Protein AF-A0A2D4SRL0-F1 (afdb_monomer)

Solvent-accessible surface area (backbone atoms only — not comparable to full-atom values): 13165 Å² total; per-residue (Å²): 142,86,67,76,68,64,74,74,43,59,80,95,44,43,68,64,49,48,53,53,34,54,49,49,26,68,53,33,40,62,74,71,72,64,54,76,67,34,48,53,52,49,48,53,38,53,74,67,68,54,49,66,58,51,53,46,23,15,46,46,57,43,52,53,52,30,61,77,67,67,57,84,73,82,96,50,60,73,71,19,51,74,45,30,54,33,63,72,64,69,71,60,79,78,61,87,90,49,78,83,80,71,65,42,30,46,44,45,47,21,55,57,57,69,70,55,90,66,55,78,83,49,45,60,51,48,52,54,44,30,52,50,34,39,53,55,52,71,53,98,63,59,70,67,62,50,44,52,53,52,43,51,47,39,51,53,46,50,51,53,53,54,64,75,35,56,93,47,45,64,63,40,42,55,57,25,43,65,74,45,49,93,48,55,90,81,43,57,74,67,60,44,52,33,50,32,38,21,47,36,45,43,58,59,52,62,78,43,69,76,65,37,43,49,40,53,49,50,19,57,68,53,57,61,67,66,82,77,74,122

Sequence (230 aa):
MSDHLLYNIPPQHQEKAEEIRAYLVHVRGGAPFLSGADCRLLTTWLDDDISILAITTAIDRVAEKRRAKRVRSRLSLNNCKGTLKKVLGKKTKPNKNLKPIVHIGLHGLAQRIQEIPLSEVLLSYQNTLVENLTKLSQENIPIQEKAEKAIGLCRVFHEKVWESHIDQHEDLRVKAEKELESLRPLLGMQHWREMVEEVMRDKIRSQYPLISAQSIWNAINLSDNEKHSV

Foldseek 3Di:
DDDVLLVVAPPVCSVLVQLLLLLLCLQQPDDSDADNVLSVVSNVCVVVVPASLLQQLLQLVLLVVCVVVVPQDGRHSVSSVVVSCCSVVVVDDPDPPDDQDPQCALLNLLVVLLPQDDDPQLNVLSVVLSVQSNVLSPDPDDLSVSLSVNQVSLSVSLVSLVVVCVVVLVVLLVVLCVSNVVCVVVDDPNVSVSSSSSSSSSVSVVSRVSSGSNVSSSNRVNNPPVVPPD

Mean predicted aligned error: 6.7 Å

pLDDT: mean 85.81, std 15.81, range [34.97, 98.06]

Radius of gyration: 17.92 Å; Cα contacts (8 Å, |Δi|>4): 215; chains: 1; bound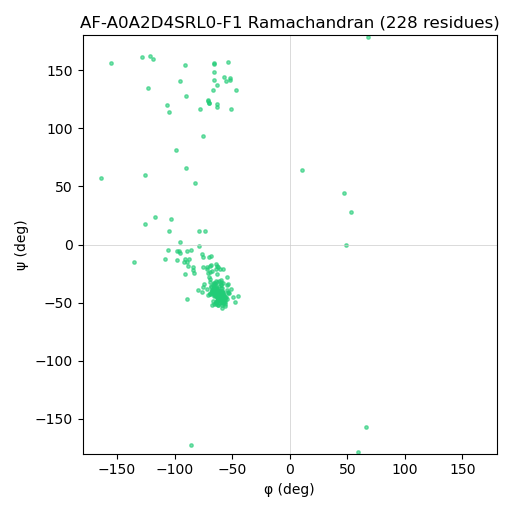ing box: 42×36×56 Å

Nearest PDB structures (foldseek):
  3x27-assembly1_B  TM=2.255E-01  e=1.797E+00  Marinactinospora thermotolerans
  2gs4-assembly1_A  TM=2.443E-01  e=3.802E+00  Escherichia coli
  6jo0-assembly1_A  TM=2.000E-01  e=6.176E+00  Phaeocystis globosa virus 12T
  4k34-assembly1_A  TM=1.699E-01  e=4.740E+00  Escherichia coli K-12
  1i4d-assembly1_A  TM=1.435E-01  e=5.655E+00  Homo sapien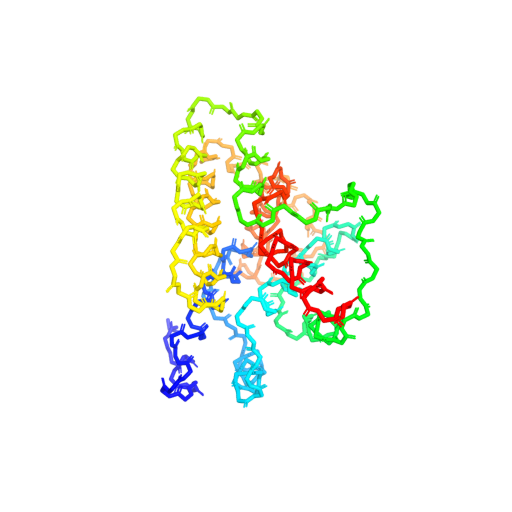s

Secondary structure (DSSP, 8-state):
--STTGGGS-GGGHHHHHHHHHHHHHHH-S--PPPHHHHHHHHHHHHTT--HHHHHHHHHHHHHHHHHTT--S---HHHHHHHHHHHHTS--PPPTTS----S-HHHHHHHHHHTS---HHHHHHHHHHHHHHHHHHH--S-HHHHHHHHHHHHHHHHHHHHHHTGGGHHHHHHHHHHHHGGGGGGS-HHHHHHHHHHHHHHHHHTT-TTSSHHHHHHHHHSTTTTTT--

Structure (mmCIF, N/CA/C/O backbone):
data_AF-A0A2D4SRL0-F1
#
_entry.id   AF-A0A2D4SRL0-F1
#
loop_
_atom_site.group_PDB
_atom_site.id
_atom_site.type_symbol
_atom_site.label_atom_id
_atom_site.label_alt_id
_atom_site.label_comp_id
_atom_site.label_asym_id
_atom_site.label_entity_id
_atom_site.label_seq_id
_atom_site.pdbx_PDB_ins_code
_atom_site.Cartn_x
_atom_site.Cartn_y
_atom_site.Cartn_z
_atom_site.occupancy
_atom_site.B_iso_or_equiv
_atom_site.auth_seq_id
_atom_site.auth_comp_id
_atom_site.auth_asym_id
_atom_site.auth_atom_id
_atom_site.pdbx_PDB_model_num
ATOM 1 N N . MET A 1 1 ? -8.006 6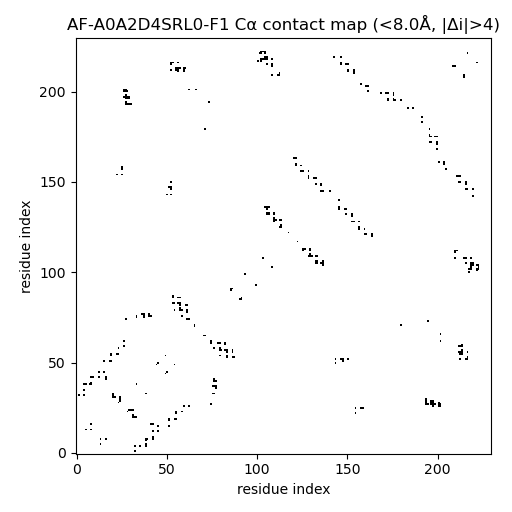.036 -23.056 1.00 46.03 1 MET A N 1
ATOM 2 C CA . MET A 1 1 ? -9.138 5.106 -23.276 1.00 46.03 1 MET A CA 1
ATOM 3 C C . MET A 1 1 ? -9.314 4.270 -22.013 1.00 46.03 1 MET A C 1
ATOM 5 O O . MET A 1 1 ? -8.906 3.116 -21.997 1.00 46.03 1 MET A O 1
ATOM 9 N N . SER A 1 2 ? -9.762 4.868 -20.904 1.00 47.41 2 SER A N 1
ATOM 10 C CA . SER A 1 2 ? -9.481 4.268 -19.590 1.00 47.41 2 SER A CA 1
ATOM 11 C C . SER A 1 2 ? -10.380 4.836 -18.477 1.00 47.41 2 SER A C 1
ATOM 13 O O . SER A 1 2 ? -9.863 5.393 -17.530 1.00 47.41 2 SER A O 1
ATOM 15 N N . ASP A 1 3 ? -11.705 4.751 -18.597 1.00 51.00 3 ASP A N 1
ATOM 16 C CA . ASP A 1 3 ? -12.631 4.964 -17.454 1.00 51.00 3 ASP A CA 1
ATOM 17 C C . ASP A 1 3 ? -13.738 3.897 -17.395 1.00 51.00 3 ASP A C 1
ATOM 19 O O . ASP A 1 3 ? -14.353 3.665 -16.360 1.00 51.00 3 ASP A O 1
ATOM 23 N N . HIS A 1 4 ? -13.940 3.142 -18.480 1.00 57.84 4 HIS A N 1
ATOM 24 C CA . HIS A 1 4 ? -15.087 2.247 -18.660 1.00 57.84 4 HIS A CA 1
ATOM 25 C C . HIS A 1 4 ? -15.131 1.002 -17.750 1.00 57.84 4 HIS A C 1
ATOM 27 O O . HIS A 1 4 ? -16.148 0.320 -17.718 1.00 57.84 4 HIS A O 1
ATOM 33 N N . LEU A 1 5 ? -14.069 0.677 -17.003 1.00 59.09 5 LEU A N 1
ATOM 34 C CA . LEU A 1 5 ? -14.023 -0.556 -16.198 1.00 59.09 5 LEU A CA 1
ATOM 35 C C . LEU A 1 5 ? -14.537 -0.390 -14.764 1.00 59.09 5 LEU A C 1
ATOM 37 O O . LEU A 1 5 ? -15.028 -1.369 -14.204 1.00 59.09 5 LEU A O 1
ATOM 41 N N . LEU A 1 6 ? -14.491 0.818 -14.188 1.00 59.34 6 LEU A N 1
ATOM 42 C CA . LEU A 1 6 ? -15.156 1.088 -12.905 1.00 59.34 6 LEU A CA 1
ATOM 43 C C . LEU A 1 6 ? -16.686 1.060 -13.044 1.00 59.34 6 LEU A C 1
ATOM 45 O O . LEU A 1 6 ? -17.368 0.717 -12.086 1.00 59.34 6 LEU A O 1
ATOM 49 N N . TYR A 1 7 ? -17.223 1.289 -14.249 1.00 61.22 7 TYR A N 1
ATOM 50 C CA . TYR A 1 7 ? -18.655 1.126 -14.537 1.00 61.22 7 TYR A CA 1
ATOM 51 C C . TYR A 1 7 ? -19.149 -0.321 -14.390 1.00 61.22 7 TYR A C 1
ATOM 53 O O . TYR A 1 7 ? -20.350 -0.539 -14.275 1.00 61.22 7 TYR A O 1
ATOM 61 N N . ASN A 1 8 ? -18.244 -1.307 -14.370 1.00 78.12 8 ASN A N 1
ATOM 62 C CA . ASN A 1 8 ? -18.601 -2.707 -14.122 1.00 78.12 8 ASN A CA 1
ATOM 63 C C . ASN A 1 8 ? -18.655 -3.058 -12.628 1.00 78.12 8 ASN A C 1
ATOM 65 O O . ASN A 1 8 ? -18.985 -4.193 -12.287 1.00 78.12 8 ASN A O 1
ATOM 69 N N . ILE A 1 9 ? -18.300 -2.124 -11.740 1.00 84.75 9 ILE A N 1
ATOM 70 C CA . ILE A 1 9 ? -18.443 -2.298 -10.297 1.00 84.75 9 ILE A CA 1
ATOM 71 C C . ILE A 1 9 ? -19.826 -1.770 -9.896 1.00 84.75 9 ILE A C 1
ATOM 73 O O . ILE A 1 9 ? -20.157 -0.633 -10.246 1.00 84.75 9 ILE A O 1
ATOM 77 N N . PRO A 1 10 ? -20.636 -2.563 -9.168 1.00 88.19 10 PRO A N 1
ATOM 78 C CA . PRO A 1 10 ? -21.942 -2.120 -8.699 1.00 88.19 10 PRO A CA 1
ATOM 79 C C . PRO A 1 10 ? -21.859 -0.779 -7.943 1.00 88.19 10 PRO A C 1
ATOM 81 O O . PRO A 1 10 ? -20.902 -0.590 -7.188 1.00 88.19 10 PRO A O 1
ATOM 84 N N . PRO A 1 11 ? -22.830 0.145 -8.101 1.00 89.62 11 PRO A N 1
ATOM 85 C CA . PRO A 1 11 ? -22.780 1.481 -7.497 1.00 89.62 11 PRO A CA 1
ATOM 86 C C . PRO A 1 11 ? -22.481 1.486 -5.994 1.00 89.62 11 PRO A C 1
ATOM 88 O O . PRO A 1 11 ? -21.696 2.307 -5.530 1.00 89.62 11 PRO A O 1
ATOM 91 N N . GLN A 1 12 ? -23.022 0.519 -5.247 1.00 91.56 12 GLN A N 1
ATOM 92 C CA . GLN A 1 12 ? -22.802 0.381 -3.804 1.00 91.56 12 GLN A CA 1
ATOM 93 C C . GLN A 1 12 ? -21.340 0.108 -3.407 1.00 91.56 12 GLN A C 1
ATOM 95 O O . GLN A 1 12 ? -20.964 0.302 -2.255 1.00 91.56 12 GLN A O 1
ATOM 100 N N . HIS A 1 13 ? -20.515 -0.343 -4.353 1.00 92.38 13 HIS A N 1
ATOM 101 C CA . HIS A 1 13 ? -19.122 -0.724 -4.130 1.00 92.38 13 HIS A CA 1
ATOM 102 C C . HIS A 1 13 ? -18.121 0.294 -4.679 1.00 92.38 13 HIS A C 1
ATOM 104 O O . HIS A 1 13 ? -16.921 0.114 -4.479 1.00 92.38 13 HIS A O 1
ATOM 110 N N . GLN A 1 14 ? -18.575 1.343 -5.375 1.00 90.44 14 GLN A N 1
ATOM 111 C CA . GLN A 1 14 ? -17.690 2.254 -6.112 1.00 90.44 14 GLN A CA 1
ATOM 112 C C . GLN A 1 14 ? -16.663 2.949 -5.217 1.00 90.44 14 GLN A C 1
ATOM 114 O O . GLN A 1 14 ? -15.483 2.954 -5.553 1.00 90.44 14 GLN A O 1
ATOM 119 N N . GLU A 1 15 ? -17.083 3.471 -4.066 1.00 90.62 15 GLU A N 1
ATOM 120 C CA . GLU A 1 15 ? -16.191 4.167 -3.131 1.00 90.62 15 GLU A CA 1
ATOM 121 C C . GLU A 1 15 ? -15.116 3.226 -2.566 1.00 90.62 15 GLU A C 1
ATOM 123 O O . GLU A 1 15 ? -13.917 3.493 -2.668 1.00 90.62 15 GLU A O 1
ATOM 128 N N . LYS A 1 16 ? -15.527 2.053 -2.066 1.00 91.38 16 LYS A N 1
ATOM 129 C CA . LYS A 1 16 ? -14.594 1.042 -1.542 1.00 91.38 16 LYS A CA 1
ATOM 130 C C . LYS A 1 16 ? -13.629 0.547 -2.618 1.00 91.38 16 LYS A C 1
ATOM 132 O O . LYS A 1 16 ? -12.445 0.320 -2.357 1.00 91.38 16 LYS A O 1
ATOM 137 N N . ALA A 1 17 ? -14.133 0.359 -3.835 1.00 91.88 17 ALA A N 1
ATOM 138 C CA . ALA A 1 17 ? -13.324 -0.067 -4.959 1.00 91.88 17 ALA A CA 1
ATOM 139 C C . ALA A 1 17 ? -12.314 1.001 -5.382 1.00 91.88 17 ALA A C 1
ATOM 141 O O . ALA A 1 17 ? -11.178 0.649 -5.701 1.00 91.88 17 ALA A O 1
ATOM 142 N N . GLU A 1 18 ? -12.699 2.276 -5.356 1.00 91.00 18 GLU A N 1
ATOM 143 C CA . GLU A 1 18 ? -11.808 3.399 -5.630 1.00 91.00 18 GLU A CA 1
ATOM 144 C C . GLU A 1 18 ? -10.681 3.479 -4.599 1.00 91.00 18 GLU A C 1
ATOM 146 O O . GLU A 1 18 ? -9.523 3.591 -4.989 1.00 91.00 18 GLU A O 1
ATOM 151 N N . GLU A 1 19 ? -10.961 3.300 -3.307 1.00 91.38 19 GLU A N 1
ATOM 152 C CA . GLU A 1 19 ? -9.903 3.278 -2.287 1.00 91.38 19 GLU A CA 1
ATOM 153 C C . GLU A 1 19 ? -8.920 2.115 -2.488 1.00 91.38 19 GLU A C 1
ATOM 155 O O . GLU A 1 19 ? -7.700 2.296 -2.436 1.00 91.38 19 GLU A O 1
ATOM 160 N N . ILE A 1 20 ? -9.416 0.914 -2.802 1.00 93.25 20 ILE A N 1
ATOM 161 C CA . ILE A 1 20 ? -8.555 -0.244 -3.097 1.00 93.25 20 ILE A CA 1
ATOM 162 C C . ILE A 1 20 ? -7.751 -0.013 -4.381 1.00 93.25 20 ILE A C 1
ATOM 164 O O . ILE A 1 20 ? -6.569 -0.367 -4.449 1.00 93.25 20 ILE A O 1
ATOM 168 N N . ARG A 1 21 ? -8.367 0.602 -5.395 1.00 91.06 21 ARG A N 1
ATOM 169 C CA . ARG A 1 21 ? -7.708 0.979 -6.646 1.00 91.06 21 ARG A CA 1
ATOM 170 C C . ARG A 1 21 ? -6.592 1.982 -6.382 1.00 91.06 21 ARG A C 1
ATOM 172 O O . ARG A 1 21 ? -5.460 1.748 -6.803 1.00 91.06 21 ARG A O 1
ATOM 179 N N . ALA A 1 22 ? -6.890 3.063 -5.671 1.00 90.56 22 ALA A N 1
ATOM 180 C CA . ALA A 1 22 ? -5.939 4.097 -5.304 1.00 90.56 22 ALA A CA 1
ATOM 181 C C . ALA A 1 22 ? -4.783 3.516 -4.482 1.00 90.56 22 ALA A C 1
ATOM 183 O O . ALA A 1 22 ? -3.623 3.834 -4.743 1.00 90.56 22 ALA A O 1
ATOM 184 N N . TYR A 1 23 ? -5.073 2.600 -3.555 1.00 92.81 23 TYR A N 1
ATOM 185 C CA . TYR A 1 23 ? -4.045 1.901 -2.790 1.00 92.81 23 TYR A CA 1
ATOM 186 C C . TYR A 1 23 ? -3.149 1.026 -3.670 1.00 92.81 23 TYR A C 1
ATOM 188 O O . TYR A 1 23 ? -1.927 1.042 -3.535 1.00 92.81 23 TYR A O 1
ATOM 196 N N . LEU A 1 24 ? -3.726 0.267 -4.601 1.00 90.88 24 LEU A N 1
ATOM 197 C CA . LEU A 1 24 ? -2.943 -0.586 -5.488 1.00 90.88 24 LEU A CA 1
ATOM 198 C C . LEU A 1 24 ? -2.060 0.231 -6.441 1.00 90.88 24 LEU A C 1
ATOM 200 O O . LEU A 1 24 ? -0.902 -0.128 -6.645 1.00 90.88 24 LEU A O 1
ATOM 204 N N . VAL A 1 25 ? -2.587 1.325 -6.999 1.00 89.62 25 VAL A N 1
ATOM 205 C CA . VAL A 1 25 ? -1.810 2.284 -7.804 1.00 89.62 25 VAL A CA 1
ATOM 206 C C . VAL A 1 25 ? -0.670 2.854 -6.982 1.00 89.62 25 VAL A C 1
ATOM 208 O O . VAL A 1 25 ? 0.465 2.865 -7.438 1.00 89.62 25 VAL A O 1
ATOM 211 N N . HIS A 1 26 ? -0.950 3.241 -5.744 1.00 90.19 26 HIS A N 1
ATOM 212 C CA . HIS A 1 26 ? 0.060 3.740 -4.832 1.00 90.19 26 HIS A CA 1
ATOM 213 C C . HIS A 1 26 ? 1.203 2.719 -4.604 1.00 90.19 26 HIS A C 1
ATOM 215 O O . HIS A 1 26 ? 2.380 3.083 -4.612 1.00 90.19 26 HIS A O 1
ATOM 221 N N . VAL A 1 27 ? 0.880 1.426 -4.459 1.00 89.88 27 VAL A N 1
ATOM 222 C CA . VAL A 1 27 ? 1.878 0.349 -4.295 1.00 89.88 27 VAL A CA 1
ATOM 223 C C . VAL A 1 27 ? 2.689 0.109 -5.575 1.00 89.88 27 VAL A C 1
ATOM 225 O O . VAL A 1 27 ? 3.893 -0.116 -5.484 1.00 89.88 27 VAL A O 1
ATOM 228 N N . ARG A 1 28 ? 2.043 0.107 -6.750 1.00 86.00 28 ARG A N 1
ATOM 229 C CA . ARG A 1 28 ? 2.636 -0.408 -8.001 1.00 86.00 28 ARG A CA 1
ATOM 230 C C . ARG A 1 28 ? 3.024 0.653 -9.039 1.00 86.00 28 ARG A C 1
ATOM 232 O O . ARG A 1 28 ? 3.663 0.310 -10.023 1.00 86.00 28 ARG A O 1
ATOM 239 N N . GLY A 1 29 ? 2.590 1.896 -8.879 1.00 80.06 29 GLY A N 1
ATOM 240 C CA . GLY A 1 29 ? 2.682 2.922 -9.919 1.00 80.06 29 GLY A CA 1
ATOM 241 C C . GLY A 1 29 ? 1.789 2.670 -11.141 1.00 80.06 29 GLY A C 1
ATOM 242 O O . GLY A 1 29 ? 1.084 1.661 -11.248 1.00 80.06 29 GLY A O 1
ATOM 243 N N . GLY A 1 30 ? 1.817 3.596 -12.096 1.00 73.94 30 GLY A N 1
ATOM 244 C CA . GLY A 1 30 ? 1.195 3.422 -13.408 1.00 73.94 30 GLY A CA 1
ATOM 245 C C . GLY A 1 30 ? -0.338 3.331 -13.436 1.00 73.94 30 GLY A C 1
ATOM 246 O O . GLY A 1 30 ? -1.048 3.841 -12.569 1.00 73.94 30 GLY A O 1
ATOM 247 N N . ALA A 1 31 ? -0.855 2.715 -14.510 1.00 62.34 31 ALA A N 1
ATOM 248 C CA . ALA A 1 31 ? -2.256 2.819 -14.910 1.00 62.34 31 ALA A CA 1
ATOM 249 C C . ALA A 1 31 ? -3.245 2.409 -13.800 1.00 62.34 31 ALA A C 1
ATOM 251 O O . ALA A 1 31 ? -3.031 1.405 -13.115 1.00 62.34 31 ALA A O 1
ATOM 252 N N . PRO A 1 32 ? -4.370 3.128 -13.658 1.00 59.19 32 PRO A N 1
ATOM 253 C CA . PRO A 1 32 ? -5.258 2.979 -12.516 1.00 59.19 32 PRO A CA 1
ATOM 254 C C . PRO A 1 32 ? -6.010 1.648 -12.449 1.00 59.19 32 PRO A C 1
ATOM 256 O O . PRO A 1 32 ? -6.482 1.284 -11.378 1.00 59.19 32 PRO A O 1
ATOM 259 N N . PHE A 1 33 ? -6.110 0.887 -13.543 1.00 60.25 33 PHE A N 1
ATOM 260 C CA . PHE A 1 33 ? -7.065 -0.217 -13.601 1.00 60.25 33 PHE A CA 1
ATOM 261 C C . PHE A 1 33 ? -6.499 -1.583 -13.237 1.00 60.25 33 PHE A C 1
ATOM 263 O O . PHE A 1 33 ? -5.391 -1.996 -13.589 1.00 60.25 33 PHE A O 1
ATOM 270 N N . LEU A 1 34 ? -7.351 -2.292 -12.523 1.00 63.88 34 LEU A N 1
ATOM 271 C CA . LEU A 1 34 ? -7.393 -3.727 -12.382 1.00 63.88 34 LEU A CA 1
ATOM 272 C C . LEU A 1 34 ? -7.739 -4.346 -13.742 1.00 63.88 34 LEU A C 1
ATOM 274 O O . LEU A 1 34 ? -8.551 -3.800 -14.487 1.00 63.88 34 LEU A O 1
ATOM 278 N N . SER A 1 35 ? -7.123 -5.475 -14.092 1.00 79.88 35 SER A N 1
ATOM 279 C CA . SER A 1 35 ? -7.593 -6.252 -15.246 1.00 79.88 35 SER A CA 1
ATOM 280 C C . SER A 1 35 ? -9.091 -6.560 -15.083 1.00 79.88 35 SER A C 1
ATOM 282 O O . SER A 1 35 ? -9.585 -6.613 -13.958 1.00 79.88 35 SER A O 1
ATOM 284 N N . GLY A 1 36 ? -9.836 -6.837 -16.159 1.00 84.25 36 GLY A N 1
ATOM 285 C CA . GLY A 1 36 ? -11.253 -7.216 -16.012 1.00 84.25 36 GLY A CA 1
ATOM 286 C C . GLY A 1 36 ? -11.467 -8.405 -15.054 1.00 84.25 36 GLY A C 1
ATOM 287 O O . GLY A 1 36 ? -12.497 -8.495 -14.390 1.00 84.25 36 GLY A O 1
ATOM 288 N N . ALA A 1 37 ? -10.471 -9.290 -14.929 1.00 86.94 37 ALA A N 1
ATOM 289 C CA . ALA A 1 37 ? -10.461 -10.364 -13.939 1.00 86.94 37 ALA A CA 1
ATOM 290 C C . ALA A 1 37 ? -10.295 -9.854 -12.498 1.00 86.94 37 ALA A C 1
ATOM 292 O O . ALA A 1 37 ? -10.979 -10.343 -11.603 1.00 86.94 37 ALA A O 1
ATOM 293 N N . ASP A 1 38 ? -9.418 -8.878 -12.273 1.00 89.38 38 ASP A N 1
ATOM 294 C CA . ASP A 1 38 ? -9.250 -8.257 -10.962 1.00 89.38 38 ASP A CA 1
ATOM 295 C C . ASP A 1 38 ? -10.480 -7.420 -10.562 1.00 89.38 38 ASP A C 1
ATOM 297 O O . ASP A 1 38 ? -10.847 -7.444 -9.394 1.00 89.38 38 ASP A O 1
ATOM 301 N N . CYS A 1 39 ? -11.154 -6.736 -11.501 1.00 88.88 39 CYS A N 1
ATOM 302 C CA . CYS A 1 39 ? -12.419 -6.039 -11.222 1.00 88.88 39 CYS A CA 1
ATOM 303 C C . CYS A 1 39 ? -13.487 -7.012 -10.714 1.00 88.88 39 CYS A C 1
ATOM 305 O O . CYS A 1 39 ? -14.064 -6.784 -9.658 1.00 88.88 39 CYS A O 1
ATOM 307 N N . ARG A 1 40 ? -13.700 -8.136 -11.417 1.00 90.69 40 ARG A N 1
ATOM 308 C CA . ARG A 1 40 ? -14.653 -9.170 -10.978 1.00 90.69 40 ARG A CA 1
ATOM 309 C C . ARG A 1 40 ? -14.291 -9.737 -9.611 1.00 90.69 40 ARG A C 1
ATOM 311 O O . ARG A 1 40 ? -15.165 -9.909 -8.774 1.00 90.69 40 ARG A O 1
ATOM 318 N N . LEU A 1 41 ? -13.006 -10.013 -9.386 1.00 92.88 41 LEU A N 1
ATOM 319 C CA . LEU A 1 41 ? -12.529 -10.521 -8.104 1.00 92.88 41 LEU A CA 1
ATOM 320 C C . LEU A 1 41 ? -12.764 -9.518 -6.970 1.00 92.88 41 LEU A C 1
ATOM 322 O O . LEU A 1 41 ? -13.165 -9.926 -5.884 1.00 92.88 41 LEU A O 1
ATOM 326 N N . LEU A 1 42 ? -12.523 -8.231 -7.225 1.00 93.31 42 LEU A N 1
ATOM 327 C CA . LEU A 1 42 ? -12.785 -7.166 -6.268 1.00 93.31 42 LEU A CA 1
ATOM 328 C C . LEU A 1 42 ? -14.274 -7.079 -5.937 1.00 93.31 42 LEU A C 1
ATOM 330 O O . LEU A 1 42 ? -14.614 -7.057 -4.762 1.00 93.31 42 LEU A O 1
ATOM 334 N N . THR A 1 43 ? -15.149 -7.096 -6.944 1.00 92.81 43 THR A N 1
ATOM 335 C CA . THR A 1 43 ? -16.600 -7.128 -6.730 1.00 92.81 43 THR A CA 1
ATOM 336 C C . THR A 1 43 ? -17.001 -8.317 -5.864 1.00 92.81 43 THR A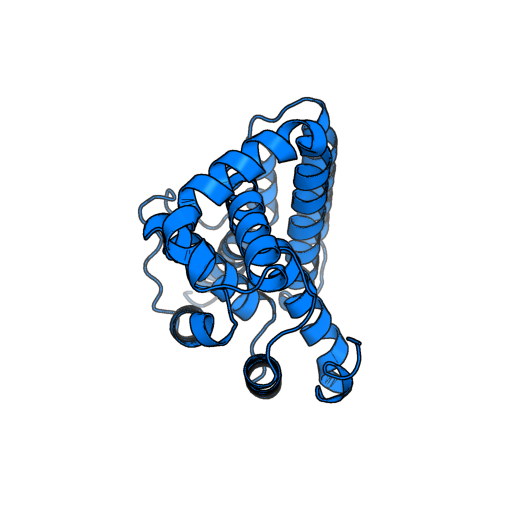 C 1
ATOM 338 O O . THR A 1 43 ? -17.655 -8.107 -4.855 1.00 92.81 43 THR A O 1
ATOM 341 N N . THR A 1 44 ? -16.514 -9.529 -6.161 1.00 94.00 44 THR A N 1
ATOM 342 C CA . THR A 1 44 ? -16.777 -10.709 -5.318 1.00 94.00 44 THR A CA 1
ATOM 343 C C . THR A 1 44 ? -16.325 -10.505 -3.873 1.00 94.00 44 THR A C 1
ATOM 345 O O . THR A 1 44 ? -17.047 -10.854 -2.953 1.00 94.00 44 THR A O 1
ATOM 348 N N . TRP A 1 45 ? -15.143 -9.927 -3.642 1.00 95.38 45 TRP A N 1
ATOM 349 C CA . TRP A 1 45 ? -14.680 -9.665 -2.278 1.00 95.38 45 TRP A CA 1
ATOM 350 C C . TRP A 1 45 ? -15.533 -8.637 -1.541 1.00 95.38 45 TRP A C 1
ATOM 352 O O . TRP A 1 45 ? -15.731 -8.777 -0.339 1.00 95.38 45 TRP A O 1
ATOM 362 N N . LEU A 1 46 ? -16.012 -7.613 -2.243 1.00 93.94 46 LEU A N 1
ATOM 363 C CA . LEU A 1 46 ? -16.875 -6.595 -1.656 1.00 93.94 46 LEU A CA 1
ATOM 364 C C . LEU A 1 46 ? -18.297 -7.121 -1.413 1.00 93.94 46 LEU A C 1
ATOM 366 O O . LEU A 1 46 ? -18.894 -6.747 -0.411 1.00 93.94 46 LEU A O 1
ATOM 370 N N . ASP A 1 47 ? -18.806 -8.012 -2.269 1.00 93.06 47 ASP A N 1
ATOM 371 C CA . ASP A 1 47 ? -20.058 -8.750 -2.043 1.00 93.06 47 ASP A CA 1
ATOM 372 C C . ASP A 1 47 ? -19.953 -9.694 -0.830 1.00 93.06 47 ASP A C 1
ATOM 374 O O . ASP A 1 47 ? -20.917 -9.854 -0.091 1.00 93.06 47 ASP A O 1
ATOM 378 N N . ASP A 1 48 ? -18.771 -10.270 -0.590 1.00 92.94 48 ASP A N 1
ATOM 379 C CA . ASP A 1 48 ? -18.458 -11.096 0.587 1.00 92.94 48 ASP A CA 1
ATOM 380 C C . ASP A 1 48 ? -18.160 -10.257 1.860 1.00 92.94 48 ASP A C 1
ATOM 382 O O . ASP A 1 48 ? -17.611 -10.782 2.834 1.00 92.94 48 ASP A O 1
ATOM 386 N N . ASP A 1 49 ? -18.445 -8.947 1.850 1.00 92.12 49 ASP A N 1
ATOM 387 C CA . ASP A 1 49 ? -18.181 -7.993 2.942 1.00 92.12 49 ASP A CA 1
ATOM 388 C C . ASP A 1 49 ? -16.719 -7.975 3.440 1.00 92.12 49 ASP A C 1
ATOM 390 O O . ASP A 1 49 ? -16.409 -7.643 4.593 1.00 92.12 49 ASP A O 1
ATOM 394 N N . ILE A 1 50 ? -15.764 -8.306 2.568 1.00 93.06 50 ILE A N 1
ATOM 395 C CA . ILE A 1 50 ? -14.345 -8.255 2.914 1.00 93.06 50 ILE A CA 1
ATOM 396 C C . ILE A 1 50 ? -13.910 -6.790 3.039 1.00 93.06 50 ILE A C 1
ATOM 398 O O . ILE A 1 50 ? -13.993 -6.005 2.095 1.00 93.06 50 ILE A O 1
ATOM 402 N N . SER A 1 51 ? -13.369 -6.431 4.206 1.00 93.19 51 SER A N 1
ATOM 403 C CA . SER A 1 51 ? -12.959 -5.054 4.494 1.00 93.19 51 SER A CA 1
ATOM 404 C C . SER A 1 51 ? -11.791 -4.566 3.628 1.00 93.19 51 SER A C 1
ATOM 406 O O . SER A 1 51 ? -10.862 -5.318 3.305 1.00 93.19 51 SER A O 1
ATOM 408 N N . ILE A 1 52 ? -11.777 -3.256 3.342 1.00 94.50 52 ILE A N 1
ATOM 409 C CA . ILE A 1 52 ? -10.669 -2.568 2.655 1.00 94.50 52 ILE A CA 1
ATOM 410 C C . ILE A 1 52 ? -9.348 -2.834 3.379 1.00 94.50 52 ILE A C 1
ATOM 412 O O . ILE A 1 52 ? -8.332 -3.142 2.750 1.00 94.50 52 ILE A O 1
ATOM 416 N N . LEU A 1 53 ? -9.366 -2.798 4.715 1.00 94.00 53 LEU A N 1
ATOM 417 C CA . LEU A 1 53 ? -8.205 -3.095 5.545 1.00 94.00 53 LEU A CA 1
ATOM 418 C C . LEU A 1 53 ? -7.647 -4.504 5.280 1.00 94.00 53 LEU A C 1
ATOM 420 O O . LEU A 1 53 ? -6.433 -4.660 5.144 1.00 94.00 53 LEU A O 1
ATOM 424 N N . ALA A 1 54 ? -8.491 -5.533 5.156 1.00 94.12 54 ALA A N 1
ATOM 425 C CA . ALA A 1 54 ? -8.030 -6.893 4.862 1.00 94.12 54 ALA A CA 1
ATOM 426 C C . ALA A 1 54 ? -7.396 -6.999 3.467 1.00 94.12 54 ALA A C 1
ATOM 428 O O . ALA A 1 54 ? -6.338 -7.620 3.306 1.00 94.12 54 ALA A O 1
ATOM 429 N N . ILE A 1 55 ? -8.024 -6.373 2.469 1.00 95.75 55 ILE A N 1
ATOM 430 C CA . ILE A 1 55 ? -7.575 -6.398 1.072 1.00 95.75 55 ILE A CA 1
ATOM 431 C C . ILE A 1 55 ? -6.234 -5.673 0.927 1.00 95.75 55 ILE A C 1
ATOM 433 O O . ILE A 1 55 ? -5.273 -6.256 0.426 1.00 95.75 55 ILE A O 1
ATOM 437 N N . THR A 1 56 ? -6.129 -4.443 1.427 1.00 96.19 56 THR A N 1
ATOM 438 C CA . THR A 1 56 ? -4.897 -3.634 1.375 1.00 96.19 56 THR A CA 1
ATOM 439 C C . THR A 1 56 ? -3.752 -4.272 2.165 1.00 96.19 56 THR A C 1
ATOM 441 O O . THR A 1 56 ? -2.620 -4.329 1.685 1.00 96.19 56 THR A O 1
ATOM 444 N N . THR A 1 57 ? -4.048 -4.899 3.306 1.00 95.25 57 THR A N 1
ATOM 445 C CA . THR A 1 57 ? -3.079 -5.716 4.056 1.00 95.25 57 THR A CA 1
ATOM 446 C C . THR A 1 57 ? -2.573 -6.906 3.239 1.00 95.25 57 THR A C 1
ATOM 448 O O . THR A 1 57 ? -1.387 -7.247 3.274 1.00 95.25 57 THR A O 1
ATOM 451 N N . ALA A 1 58 ? -3.454 -7.574 2.488 1.00 95.50 58 ALA A N 1
ATOM 452 C CA . ALA A 1 58 ? -3.048 -8.667 1.614 1.00 95.50 58 ALA A CA 1
ATOM 453 C C . ALA A 1 58 ? -2.154 -8.180 0.463 1.00 95.50 58 ALA A C 1
ATOM 455 O O . ALA A 1 58 ? -1.183 -8.871 0.142 1.00 95.50 58 ALA A O 1
ATOM 456 N N . ILE A 1 59 ? -2.447 -7.004 -0.103 1.00 95.25 59 ILE A N 1
ATOM 457 C CA . ILE A 1 59 ? -1.622 -6.340 -1.123 1.00 95.25 59 ILE A CA 1
ATOM 458 C C . ILE A 1 59 ? -0.217 -6.079 -0.568 1.00 95.25 59 ILE A C 1
ATOM 460 O O . ILE A 1 59 ? 0.756 -6.551 -1.158 1.00 95.25 59 ILE A O 1
ATOM 464 N N . ASP A 1 60 ? -0.102 -5.450 0.605 1.00 94.38 60 ASP A N 1
ATOM 465 C CA . ASP A 1 60 ? 1.186 -5.162 1.254 1.00 94.38 60 ASP A CA 1
ATOM 466 C C . ASP A 1 60 ? 2.019 -6.418 1.503 1.00 94.38 60 ASP A C 1
ATOM 468 O O . ASP A 1 60 ? 3.190 -6.497 1.126 1.00 94.38 60 ASP A O 1
ATOM 472 N N . ARG A 1 61 ? 1.406 -7.451 2.088 1.00 93.94 61 ARG A N 1
ATOM 473 C CA . ARG A 1 61 ? 2.082 -8.732 2.343 1.00 93.94 61 ARG A CA 1
ATOM 474 C C . ARG A 1 61 ? 2.579 -9.392 1.065 1.00 93.94 61 ARG A C 1
ATOM 476 O O . ARG A 1 61 ? 3.562 -10.135 1.096 1.00 93.94 61 ARG A O 1
ATOM 483 N N . VAL A 1 62 ? 1.854 -9.239 -0.041 1.00 93.88 62 VAL A N 1
ATOM 484 C CA . VAL A 1 62 ? 2.271 -9.796 -1.328 1.00 93.88 62 VAL A CA 1
ATOM 485 C C . VAL A 1 62 ? 3.381 -8.952 -1.940 1.00 93.88 62 VAL A C 1
ATOM 487 O O . VAL A 1 62 ? 4.346 -9.549 -2.411 1.00 93.88 62 VAL A O 1
ATOM 490 N N . ALA A 1 63 ? 3.306 -7.622 -1.869 1.00 91.62 63 ALA A N 1
ATOM 491 C CA . ALA A 1 63 ? 4.387 -6.729 -2.283 1.00 91.62 63 ALA A CA 1
ATOM 492 C C . ALA A 1 63 ? 5.695 -7.056 -1.536 1.00 91.62 63 ALA A C 1
ATOM 494 O O . ALA A 1 63 ? 6.708 -7.352 -2.167 1.00 91.62 63 ALA A O 1
ATOM 495 N N . GLU A 1 64 ? 5.651 -7.176 -0.205 1.00 90.25 64 GLU A N 1
ATOM 496 C CA . GLU A 1 64 ? 6.815 -7.539 0.617 1.00 90.25 64 GLU A CA 1
ATOM 497 C C . GLU A 1 64 ? 7.397 -8.914 0.235 1.00 90.25 64 GLU A C 1
ATOM 499 O O . GLU A 1 64 ? 8.605 -9.069 0.049 1.00 90.25 64 GLU A O 1
ATOM 504 N N . LYS A 1 65 ? 6.546 -9.936 0.056 1.00 90.75 65 LYS A N 1
ATOM 505 C CA . LYS A 1 65 ? 6.999 -11.272 -0.378 1.00 90.75 65 LYS A CA 1
ATOM 506 C C . LYS A 1 65 ? 7.622 -11.250 -1.766 1.00 90.75 65 LYS A C 1
ATOM 508 O O . LYS A 1 65 ? 8.574 -11.991 -2.011 1.00 90.75 65 LYS A O 1
ATOM 513 N N . ARG A 1 66 ? 7.053 -10.467 -2.684 1.00 89.62 66 ARG A N 1
ATOM 514 C CA . ARG A 1 66 ? 7.558 -10.321 -4.050 1.00 89.62 66 ARG A CA 1
ATOM 515 C C . ARG A 1 66 ? 8.925 -9.662 -4.034 1.00 89.62 66 ARG A C 1
ATOM 517 O O . ARG A 1 66 ? 9.822 -10.212 -4.662 1.00 89.62 66 ARG A O 1
ATOM 524 N N . ARG A 1 67 ? 9.116 -8.616 -3.227 1.00 83.69 67 ARG A N 1
ATOM 525 C CA . ARG A 1 67 ? 10.421 -7.994 -2.974 1.00 83.69 67 ARG A CA 1
ATOM 526 C C . ARG A 1 67 ? 11.441 -9.006 -2.455 1.00 83.69 67 ARG A C 1
ATOM 528 O O . ARG A 1 67 ? 12.494 -9.188 -3.058 1.00 83.69 67 ARG A O 1
ATOM 535 N N . ALA A 1 68 ? 11.098 -9.742 -1.395 1.00 85.12 68 ALA A N 1
ATOM 536 C CA . ALA A 1 68 ? 11.991 -10.735 -0.792 1.00 85.12 68 ALA A CA 1
ATOM 537 C C . ALA A 1 68 ? 12.404 -11.848 -1.773 1.00 85.12 68 ALA A C 1
ATOM 539 O O . ALA A 1 68 ? 13.527 -12.342 -1.726 1.00 85.12 68 ALA A O 1
ATOM 540 N N . LYS A 1 69 ? 11.500 -12.237 -2.678 1.00 86.75 69 LYS A N 1
ATOM 541 C CA . LYS A 1 69 ? 11.736 -13.269 -3.697 1.00 86.75 69 LYS A CA 1
ATOM 542 C C . LYS A 1 69 ? 12.179 -12.713 -5.054 1.00 86.75 69 LYS A C 1
ATOM 544 O O . LYS A 1 69 ? 12.330 -13.500 -5.984 1.00 86.75 69 LYS A O 1
ATOM 549 N N . ARG A 1 70 ? 12.351 -11.391 -5.180 1.00 81.12 70 ARG A N 1
ATOM 550 C CA . ARG A 1 70 ? 12.630 -10.683 -6.442 1.00 81.12 70 ARG A CA 1
ATOM 551 C C . ARG A 1 70 ? 11.699 -11.127 -7.576 1.00 81.12 70 ARG A C 1
ATOM 553 O O . ARG A 1 70 ? 12.138 -11.422 -8.685 1.00 81.12 70 ARG A O 1
ATOM 560 N N . VAL A 1 71 ? 10.407 -11.257 -7.273 1.00 81.38 71 VAL A N 1
ATOM 561 C CA . VAL A 1 71 ? 9.395 -11.676 -8.250 1.00 81.38 71 VAL A CA 1
ATOM 562 C C . VAL A 1 71 ? 9.195 -10.557 -9.256 1.00 81.38 71 VAL A C 1
ATOM 564 O O . VAL A 1 71 ? 8.792 -9.460 -8.890 1.00 81.38 71 VAL A O 1
ATOM 567 N N . ARG A 1 72 ? 9.412 -10.877 -10.530 1.00 76.50 72 ARG A N 1
ATOM 568 C CA . ARG A 1 72 ? 9.386 -9.918 -11.634 1.00 76.50 72 ARG A CA 1
ATOM 569 C C . ARG A 1 72 ? 8.103 -9.981 -12.480 1.00 76.50 72 ARG A C 1
ATOM 571 O O . ARG A 1 72 ? 8.126 -9.638 -13.646 1.00 76.50 72 ARG A O 1
ATOM 578 N N . SER A 1 73 ? 6.987 -10.495 -11.961 1.00 82.31 73 SER A N 1
ATOM 579 C CA . SER A 1 73 ? 5.672 -10.322 -12.623 1.00 82.31 73 SER A CA 1
ATOM 580 C C . SER A 1 73 ? 5.048 -8.989 -12.196 1.00 82.31 73 SER A C 1
ATOM 582 O O . SER A 1 73 ? 5.722 -8.242 -11.505 1.00 82.31 73 SER A O 1
ATOM 584 N N . ARG A 1 74 ? 3.794 -8.661 -12.534 1.00 84.81 74 ARG A N 1
ATOM 585 C CA . ARG A 1 74 ? 3.087 -7.505 -11.932 1.00 84.81 74 ARG A CA 1
ATOM 586 C C . ARG A 1 74 ? 2.292 -7.897 -10.695 1.00 84.81 74 ARG A C 1
ATOM 588 O O . ARG A 1 74 ? 1.881 -9.053 -10.572 1.00 84.81 74 ARG A O 1
ATOM 595 N N . LEU A 1 75 ? 2.063 -6.945 -9.794 1.00 88.69 75 LEU A N 1
ATOM 596 C CA . LEU A 1 75 ? 1.168 -7.129 -8.654 1.00 88.69 75 LEU A CA 1
ATOM 597 C C . LEU A 1 75 ? -0.307 -7.001 -9.083 1.00 88.69 75 LEU A C 1
ATOM 599 O O . LEU A 1 75 ? -0.753 -5.936 -9.509 1.00 88.69 75 LEU A O 1
ATOM 603 N N . SER A 1 76 ? -1.070 -8.090 -8.942 1.00 90.75 76 SER A N 1
ATOM 604 C CA . SER A 1 76 ? -2.523 -8.145 -9.197 1.00 90.75 76 SER A CA 1
ATOM 605 C C . SER A 1 76 ? -3.310 -8.591 -7.959 1.00 90.75 76 SER A C 1
ATOM 607 O O . SER A 1 76 ? -2.751 -9.214 -7.045 1.00 90.75 76 SER A O 1
ATOM 609 N N . LEU A 1 77 ? -4.626 -8.347 -7.936 1.00 92.12 77 LEU A N 1
ATOM 610 C CA . LEU A 1 77 ? -5.487 -8.847 -6.857 1.00 92.12 77 LEU A CA 1
ATOM 611 C C . LEU A 1 77 ? -5.564 -10.374 -6.875 1.00 92.12 77 LEU A C 1
ATOM 613 O O . LEU A 1 77 ? -5.569 -11.009 -5.819 1.00 92.12 77 LEU A O 1
ATOM 617 N N . ASN A 1 78 ? -5.503 -10.991 -8.056 1.00 92.19 78 ASN A N 1
ATOM 618 C CA . ASN A 1 78 ? -5.388 -12.444 -8.169 1.00 92.19 78 ASN A CA 1
ATOM 619 C C . ASN A 1 78 ? -4.193 -13.008 -7.378 1.00 92.19 78 ASN A C 1
ATOM 621 O O . ASN A 1 78 ? -4.328 -14.030 -6.699 1.00 92.19 78 ASN A O 1
ATOM 625 N N . ASN A 1 79 ? -3.041 -12.323 -7.373 1.00 91.75 79 ASN A N 1
ATOM 626 C CA . ASN A 1 79 ? -1.891 -12.738 -6.556 1.00 91.75 79 ASN A CA 1
ATOM 627 C C . ASN A 1 79 ? -2.153 -12.604 -5.044 1.00 91.75 79 ASN A C 1
ATOM 629 O O . ASN A 1 79 ? -1.514 -13.286 -4.238 1.00 91.75 79 ASN A O 1
ATOM 633 N N . CYS A 1 80 ? -3.102 -11.753 -4.655 1.00 94.56 80 CYS A N 1
ATOM 634 C CA . CYS A 1 80 ? -3.454 -11.470 -3.268 1.00 94.56 80 CYS A CA 1
ATOM 635 C C . CYS A 1 80 ? -4.431 -12.488 -2.669 1.00 94.56 80 CYS A C 1
ATOM 637 O O . CYS A 1 80 ? -4.398 -12.687 -1.456 1.00 94.56 80 CYS A O 1
ATOM 639 N N . LYS A 1 81 ? -5.208 -13.222 -3.480 1.00 93.88 81 LYS A N 1
ATOM 640 C CA . LYS A 1 81 ? -6.244 -14.181 -3.031 1.00 93.88 81 LYS A CA 1
ATOM 641 C C . LYS A 1 81 ? -5.771 -15.145 -1.938 1.00 93.88 81 LYS A C 1
ATOM 643 O O . LYS A 1 81 ? -6.422 -15.301 -0.906 1.00 93.88 81 LYS A O 1
ATOM 648 N N . GLY A 1 82 ? -4.619 -15.788 -2.136 1.00 93.19 82 GLY A N 1
ATOM 649 C CA . GLY A 1 82 ? -4.070 -16.740 -1.162 1.00 93.19 82 GLY A CA 1
ATOM 650 C C . GLY A 1 82 ? -3.584 -16.082 0.134 1.00 93.19 82 GLY A C 1
ATOM 651 O O . GLY A 1 82 ? -3.621 -16.703 1.195 1.00 93.19 82 GLY A O 1
ATOM 652 N N . THR A 1 83 ? -3.133 -14.829 0.066 1.00 94.38 83 THR A N 1
ATOM 653 C CA . THR A 1 83 ? -2.723 -14.058 1.246 1.00 94.38 83 THR A CA 1
ATOM 654 C C . THR A 1 83 ? -3.934 -13.496 1.982 1.00 94.38 83 THR A C 1
ATOM 656 O O . THR A 1 83 ? -3.960 -13.575 3.206 1.00 94.38 83 THR A O 1
ATOM 659 N N . LEU A 1 84 ? -4.958 -13.032 1.266 1.00 94.69 84 LEU A N 1
ATOM 660 C CA . LEU A 1 84 ? -6.212 -12.549 1.836 1.00 94.69 84 LEU A CA 1
ATOM 661 C C . LEU A 1 84 ? -6.904 -13.635 2.663 1.00 94.69 84 LEU A C 1
ATOM 663 O O . LEU A 1 84 ? -7.221 -13.409 3.824 1.00 94.69 84 LEU A O 1
ATOM 667 N N . LYS A 1 85 ? -6.998 -14.867 2.143 1.00 93.31 85 LYS A N 1
ATOM 668 C CA . LYS A 1 85 ? -7.499 -16.017 2.921 1.00 93.31 85 LYS A CA 1
ATOM 669 C C . LYS A 1 85 ? -6.746 -16.226 4.243 1.00 93.31 85 LYS A C 1
ATOM 671 O O . LYS A 1 85 ? -7.347 -16.623 5.234 1.00 93.31 85 LYS A O 1
ATOM 676 N N . LYS A 1 86 ? -5.433 -15.960 4.278 1.00 90.88 86 LYS A N 1
ATOM 677 C CA . LYS A 1 86 ? -4.617 -16.065 5.504 1.00 90.88 86 LYS A CA 1
ATOM 678 C C . LYS A 1 86 ? -4.855 -14.901 6.466 1.00 90.88 86 LYS A C 1
ATOM 680 O O . LYS A 1 86 ? -4.822 -15.124 7.671 1.00 90.88 86 LYS A O 1
ATOM 685 N N . VAL A 1 87 ? -5.066 -13.694 5.934 1.00 89.00 87 VAL A N 1
ATOM 686 C CA . VAL A 1 87 ? -5.444 -12.501 6.710 1.00 89.00 87 VAL A CA 1
ATOM 687 C C . VAL A 1 87 ? -6.790 -12.745 7.401 1.00 89.00 87 VAL A C 1
ATOM 689 O O . VAL A 1 87 ? -6.872 -12.617 8.618 1.00 89.00 87 VAL A O 1
ATOM 692 N N . LEU A 1 88 ? -7.795 -13.203 6.649 1.00 87.56 88 LEU A N 1
ATOM 693 C CA . LEU A 1 88 ? -9.146 -13.473 7.153 1.00 87.56 88 LEU A CA 1
ATOM 694 C C . LEU A 1 88 ? -9.204 -14.681 8.095 1.00 87.56 88 LEU A C 1
ATOM 696 O O . LEU A 1 88 ? -9.831 -14.627 9.145 1.00 87.56 88 LEU A O 1
ATOM 700 N N . GLY A 1 89 ? -8.508 -15.772 7.764 1.00 78.62 89 GLY A N 1
ATOM 701 C CA . GLY A 1 89 ? -8.566 -17.020 8.529 1.00 78.62 89 GLY A CA 1
ATOM 702 C C . GLY A 1 89 ? -7.839 -17.005 9.879 1.00 78.62 89 GLY A C 1
ATOM 703 O O . GLY A 1 89 ? -7.590 -18.085 10.408 1.00 78.62 89 GLY A O 1
ATOM 704 N N . LYS A 1 90 ? -7.408 -15.836 10.388 1.00 60.38 90 LYS A N 1
ATOM 705 C CA . LYS A 1 90 ? -6.600 -15.608 11.613 1.00 60.38 90 LYS A CA 1
ATOM 706 C C . LYS A 1 90 ? -5.327 -16.476 11.771 1.00 60.38 90 LYS A C 1
ATOM 708 O O . LYS A 1 90 ? -4.556 -16.277 12.701 1.00 60.38 90 LYS A O 1
ATOM 713 N N . LYS A 1 91 ? -5.007 -17.380 10.835 1.00 46.31 91 LYS A N 1
ATOM 714 C CA . LYS A 1 91 ? -3.792 -18.220 10.793 1.00 46.31 91 LYS A CA 1
ATOM 715 C C . LYS A 1 91 ? -2.601 -17.464 10.199 1.00 46.31 91 LYS A C 1
ATOM 717 O O . LYS A 1 91 ? -1.957 -17.945 9.262 1.00 46.31 91 LYS A O 1
ATOM 722 N N . THR A 1 92 ? -2.287 -16.280 10.725 1.00 45.81 92 THR A N 1
ATOM 723 C CA . THR A 1 92 ? -1.033 -15.613 10.361 1.00 45.81 92 THR A CA 1
ATOM 724 C C . THR A 1 92 ? -0.026 -15.728 11.496 1.00 45.81 92 THR A C 1
ATOM 726 O O . THR A 1 92 ? -0.219 -15.143 12.553 1.00 45.81 92 THR A O 1
ATOM 729 N N . LYS A 1 93 ? 1.078 -16.449 11.267 1.00 42.53 93 LYS A N 1
ATOM 730 C CA . LYS A 1 93 ? 2.263 -16.322 12.123 1.00 42.53 93 LYS A CA 1
ATOM 731 C C . LYS A 1 93 ? 2.851 -14.911 11.927 1.00 42.53 93 LYS A C 1
ATOM 733 O O . LYS A 1 93 ? 2.973 -14.502 10.768 1.00 42.53 93 LYS A O 1
ATOM 738 N N . PRO A 1 94 ? 3.200 -14.177 12.997 1.00 43.75 94 PRO A N 1
ATOM 739 C CA . PRO A 1 94 ? 3.845 -12.871 12.878 1.00 43.75 94 PRO A CA 1
ATOM 740 C C . PRO A 1 94 ? 5.147 -12.982 12.067 1.00 43.75 94 PRO A C 1
ATOM 742 O O . PRO A 1 94 ? 5.844 -14.000 12.119 1.00 43.75 94 PRO A O 1
ATOM 745 N N . ASN A 1 95 ? 5.443 -11.955 11.266 1.00 45.09 95 ASN A N 1
ATOM 746 C CA . ASN A 1 95 ? 6.676 -11.874 10.482 1.00 45.09 95 ASN A CA 1
ATOM 747 C C . ASN A 1 95 ? 7.873 -11.826 11.447 1.00 45.09 95 ASN A C 1
ATOM 749 O O . ASN A 1 95 ? 7.946 -10.924 12.274 1.00 45.09 95 ASN A O 1
ATOM 753 N N . LYS A 1 96 ? 8.800 -12.789 11.351 1.00 46.31 96 LYS A N 1
ATOM 754 C CA . LYS A 1 96 ? 9.939 -12.930 12.280 1.00 46.31 96 LYS A CA 1
ATOM 755 C C . LYS A 1 96 ? 10.900 -11.732 12.270 1.00 46.31 96 LYS A C 1
ATOM 757 O O . LYS A 1 96 ? 11.645 -11.568 13.227 1.00 46.31 96 LYS A O 1
ATOM 762 N N . ASN A 1 97 ? 10.874 -10.910 11.217 1.00 43.44 97 ASN A N 1
ATOM 763 C CA . ASN A 1 97 ? 11.751 -9.743 11.076 1.00 43.44 97 ASN A CA 1
ATOM 764 C C . ASN A 1 97 ? 11.173 -8.457 11.687 1.00 43.44 97 ASN A C 1
ATOM 766 O O . ASN A 1 97 ? 11.864 -7.444 11.743 1.00 43.44 97 ASN A O 1
ATOM 770 N N . LEU A 1 98 ? 9.929 -8.486 12.167 1.00 47.41 98 LEU A N 1
ATOM 771 C CA . LEU A 1 98 ? 9.343 -7.409 12.955 1.00 47.41 98 LEU A CA 1
ATOM 772 C C . LEU A 1 98 ? 9.271 -7.917 14.395 1.00 47.41 98 LEU A C 1
ATOM 774 O O . LEU A 1 98 ? 8.636 -8.944 14.645 1.00 47.41 98 LEU A O 1
ATOM 778 N N . LYS A 1 99 ? 9.933 -7.233 15.344 1.00 41.97 99 LYS A N 1
ATOM 779 C CA . LYS A 1 99 ? 9.755 -7.527 16.779 1.00 41.97 99 LYS A CA 1
ATOM 780 C C . LYS A 1 99 ? 8.247 -7.639 17.051 1.00 41.97 99 LYS A C 1
ATOM 782 O O . LYS A 1 99 ? 7.513 -6.781 16.549 1.00 41.97 99 LYS A O 1
ATOM 787 N N . PRO A 1 100 ? 7.778 -8.677 17.771 1.00 42.72 100 PRO A N 1
ATOM 788 C CA . PRO A 1 100 ? 6.354 -8.918 17.963 1.00 42.72 100 PRO A CA 1
ATOM 789 C C . PRO A 1 100 ? 5.694 -7.629 18.448 1.00 42.72 100 PRO A C 1
ATOM 791 O O . PRO A 1 100 ? 6.071 -7.058 19.470 1.00 42.72 100 PRO A O 1
ATOM 794 N N . ILE A 1 101 ? 4.784 -7.112 17.625 1.00 47.22 101 ILE A N 1
ATOM 795 C CA . ILE A 1 101 ? 4.099 -5.851 17.877 1.00 47.22 101 ILE A CA 1
ATOM 796 C C . ILE A 1 101 ? 3.073 -6.144 18.968 1.00 47.22 101 ILE A C 1
ATOM 798 O O . ILE A 1 101 ? 1.979 -6.621 18.690 1.00 47.22 101 ILE A O 1
ATOM 802 N N . VAL A 1 102 ? 3.474 -5.915 20.214 1.00 48.72 102 VAL A N 1
ATOM 803 C CA . VAL A 1 102 ? 2.577 -5.875 21.370 1.00 48.72 102 VAL A CA 1
ATOM 804 C C . VAL A 1 102 ? 1.609 -4.705 21.166 1.00 48.72 102 VAL A C 1
ATOM 806 O O . VAL A 1 102 ? 2.068 -3.582 21.003 1.00 48.72 102 VAL A O 1
ATOM 809 N N . HIS A 1 103 ? 0.310 -5.000 21.089 1.00 57.94 103 HIS A N 1
ATOM 810 C CA . HIS A 1 103 ? -0.882 -4.158 21.310 1.00 57.94 103 HIS A CA 1
ATOM 811 C C . HIS A 1 103 ? -0.686 -2.630 21.449 1.00 57.94 103 HIS A C 1
ATOM 813 O O . HIS A 1 103 ? -0.974 -2.055 22.491 1.00 57.94 103 HIS A O 1
ATOM 819 N N . ILE A 1 104 ? -0.224 -1.944 20.400 1.00 70.19 104 ILE A N 1
ATOM 820 C CA . ILE A 1 104 ? 0.053 -0.496 20.472 1.00 70.19 104 ILE A CA 1
ATOM 821 C C . ILE A 1 104 ? -1.143 0.405 20.119 1.00 70.19 104 ILE A C 1
ATOM 823 O O . ILE A 1 104 ? -1.103 1.603 20.399 1.00 70.19 104 ILE A O 1
ATOM 827 N N . GLY A 1 105 ? -2.200 -0.128 19.492 1.00 88.12 105 GLY A N 1
ATOM 828 C CA . GLY A 1 105 ? -3.264 0.703 18.916 1.00 88.12 105 GLY A CA 1
ATOM 829 C C . GLY A 1 105 ? -2.735 1.680 17.853 1.00 88.12 105 GLY A C 1
ATOM 830 O O . GLY A 1 105 ? -1.543 1.707 17.535 1.00 88.12 105 GLY A O 1
ATOM 831 N N . LEU A 1 106 ? -3.612 2.514 17.283 1.00 91.75 106 LEU A N 1
ATOM 832 C CA . LEU A 1 106 ? -3.168 3.552 16.338 1.00 91.75 106 LEU A CA 1
ATOM 833 C C . LEU A 1 106 ? -2.277 4.607 17.005 1.00 91.75 106 LEU A C 1
ATOM 835 O O . LEU A 1 106 ? -1.336 5.083 16.377 1.00 91.75 106 LEU A O 1
ATOM 839 N N . HIS A 1 107 ? -2.528 4.930 18.276 1.00 93.06 107 HIS A N 1
ATOM 840 C CA . HIS A 1 107 ? -1.718 5.900 19.010 1.00 93.06 107 HIS A CA 1
ATOM 841 C C . HIS A 1 107 ? -0.270 5.429 19.184 1.00 93.06 107 HIS A C 1
ATOM 843 O O . HIS A 1 107 ? 0.663 6.146 18.830 1.00 93.06 107 HIS A O 1
ATOM 849 N N . GLY A 1 108 ? -0.056 4.203 19.665 1.00 92.69 108 GLY A N 1
ATOM 850 C CA . GLY A 1 108 ? 1.300 3.689 19.822 1.00 92.69 108 GLY A CA 1
ATOM 851 C C . GLY A 1 108 ? 1.969 3.379 18.478 1.00 92.69 108 GLY A C 1
ATOM 852 O O . GLY A 1 108 ? 3.192 3.452 18.380 1.00 92.69 108 GLY A O 1
ATOM 853 N N . LEU A 1 109 ? 1.206 3.104 17.409 1.00 94.69 109 LEU A N 1
ATOM 854 C CA . LEU A 1 109 ? 1.766 3.099 16.052 1.00 94.69 109 LEU A CA 1
ATOM 855 C C . LEU A 1 109 ? 2.278 4.489 15.659 1.00 94.69 109 LEU A C 1
ATOM 857 O O . LEU A 1 109 ? 3.387 4.589 15.140 1.00 94.69 109 LEU A O 1
ATOM 861 N N . ALA A 1 110 ? 1.511 5.545 15.933 1.00 95.94 110 ALA A N 1
ATOM 862 C CA . ALA A 1 110 ? 1.914 6.921 15.660 1.00 95.94 110 ALA A CA 1
ATOM 863 C C . ALA A 1 110 ? 3.206 7.289 16.412 1.00 95.94 110 ALA A C 1
ATOM 865 O O . ALA A 1 110 ? 4.134 7.816 15.804 1.00 95.94 110 ALA A O 1
ATOM 866 N N . GLN A 1 111 ? 3.327 6.911 17.689 1.00 95.12 111 GLN A N 1
ATOM 867 C CA . GLN A 1 111 ? 4.559 7.107 18.466 1.00 95.12 111 GLN A CA 1
ATOM 868 C C . GLN A 1 111 ? 5.769 6.413 17.825 1.00 95.12 111 GLN A C 1
ATOM 870 O O . GLN A 1 111 ? 6.812 7.031 17.645 1.00 95.12 111 GLN A O 1
ATOM 875 N N . ARG A 1 112 ? 5.623 5.159 17.382 1.00 93.81 112 ARG A N 1
ATOM 876 C CA . ARG A 1 112 ? 6.710 4.450 16.684 1.00 93.81 112 ARG A CA 1
ATOM 877 C C . ARG A 1 112 ? 7.061 5.065 15.337 1.00 93.81 112 ARG A C 1
ATOM 879 O O . ARG A 1 112 ? 8.212 5.000 14.921 1.00 93.81 112 ARG A O 1
ATOM 886 N N . ILE A 1 113 ? 6.078 5.620 14.630 1.00 95.88 113 ILE A N 1
ATOM 887 C CA . ILE A 1 113 ? 6.334 6.345 13.385 1.00 95.88 113 ILE A CA 1
ATOM 888 C C . ILE A 1 113 ? 7.151 7.604 13.677 1.00 95.88 113 ILE A C 1
ATOM 890 O O . ILE A 1 113 ? 8.078 7.867 12.922 1.00 95.88 113 ILE A O 1
ATOM 894 N N . GLN A 1 114 ? 6.872 8.330 14.765 1.00 96.31 114 GLN A N 1
ATOM 895 C CA . GLN A 1 114 ? 7.620 9.529 15.173 1.00 96.31 114 GLN A CA 1
ATOM 896 C C . GLN A 1 114 ? 9.109 9.248 15.441 1.00 96.31 114 GLN A C 1
ATOM 898 O O . GLN A 1 114 ? 9.947 10.116 15.218 1.00 96.31 114 GLN A O 1
ATOM 903 N N . GLU A 1 115 ? 9.446 8.040 15.897 1.00 94.44 115 GLU A N 1
ATOM 904 C CA . GLU A 1 115 ? 10.825 7.620 16.189 1.00 94.44 115 GLU A CA 1
ATOM 905 C C . GLU A 1 115 ? 11.659 7.321 14.930 1.00 94.44 115 GLU A C 1
ATOM 907 O O . GLU A 1 115 ? 12.874 7.139 15.026 1.00 94.44 115 GLU A O 1
ATOM 912 N N . ILE A 1 116 ? 11.039 7.244 13.745 1.00 93.12 116 ILE A N 1
ATOM 913 C CA . ILE A 1 116 ? 11.758 6.977 12.495 1.00 93.12 116 ILE A CA 1
ATOM 914 C C . ILE A 1 116 ? 12.605 8.212 12.143 1.00 93.12 116 ILE A C 1
ATOM 916 O O . ILE A 1 116 ? 12.039 9.288 11.947 1.00 93.12 116 ILE A O 1
ATOM 920 N N . PRO A 1 117 ? 13.938 8.087 12.007 1.00 92.31 117 PRO A N 1
ATOM 921 C CA . PRO A 1 117 ? 14.771 9.202 11.582 1.00 92.31 117 PRO A CA 1
ATOM 922 C C . PRO A 1 117 ? 14.526 9.501 10.099 1.00 92.31 117 PRO A C 1
ATOM 924 O O . PRO A 1 117 ? 14.672 8.620 9.250 1.00 92.31 117 PRO A O 1
ATOM 927 N N . LEU A 1 118 ? 14.166 10.747 9.786 1.00 92.38 118 LEU A N 1
ATOM 928 C CA . LEU A 1 118 ? 13.874 11.215 8.430 1.00 92.38 118 LEU A CA 1
ATOM 929 C C . LEU A 1 118 ? 14.663 12.484 8.095 1.00 92.38 118 LEU A C 1
ATOM 931 O O . LEU A 1 118 ? 15.149 13.185 8.980 1.00 92.38 118 LEU A O 1
ATOM 935 N N . SER A 1 119 ? 14.775 12.784 6.799 1.00 90.44 119 SER A N 1
ATOM 936 C CA . SER A 1 119 ? 15.296 14.069 6.331 1.00 90.44 119 SER A CA 1
ATOM 937 C C . SER A 1 119 ? 14.355 15.214 6.711 1.00 90.44 119 SER A C 1
ATOM 939 O O . SER A 1 119 ? 13.152 15.012 6.869 1.00 90.44 119 SER A O 1
ATOM 941 N N . GLU A 1 120 ? 14.890 16.433 6.794 1.00 88.94 120 GLU A N 1
ATOM 942 C CA . GLU A 1 120 ? 14.138 17.631 7.195 1.00 88.94 120 GLU A CA 1
ATOM 943 C C . GLU A 1 120 ? 12.864 17.849 6.364 1.00 88.94 120 GLU A C 1
ATOM 945 O O . GLU A 1 120 ? 11.795 18.117 6.910 1.00 88.94 120 GLU A O 1
ATOM 950 N N . VAL A 1 121 ? 12.946 17.616 5.050 1.00 89.19 121 VAL A N 1
ATOM 951 C CA . VAL A 1 121 ? 11.800 17.697 4.129 1.00 89.19 121 VAL A CA 1
ATOM 952 C C . VAL A 1 121 ? 10.674 16.740 4.542 1.00 89.19 121 VAL A C 1
ATOM 954 O O . VAL A 1 121 ? 9.499 17.104 4.504 1.00 89.19 121 VAL A O 1
ATOM 957 N N . LEU A 1 122 ? 11.022 15.523 4.968 1.00 94.06 122 LEU A N 1
ATOM 958 C CA . LEU A 1 122 ? 10.068 14.470 5.317 1.00 94.06 122 LEU A CA 1
ATOM 959 C C . LEU A 1 122 ? 9.534 14.569 6.753 1.00 94.06 122 LEU A C 1
ATOM 961 O O . LEU A 1 122 ? 8.468 14.013 7.028 1.00 94.06 122 LEU A O 1
ATOM 965 N N . LEU A 1 123 ? 10.219 15.292 7.648 1.00 95.00 123 LEU A N 1
ATOM 966 C CA . LEU A 1 123 ? 9.768 15.498 9.031 1.00 95.00 123 LEU A CA 1
ATOM 967 C C . LEU A 1 123 ? 8.390 16.164 9.083 1.00 95.00 123 LEU A C 1
ATOM 969 O O . LEU A 1 123 ? 7.544 15.770 9.882 1.00 95.00 123 LEU A O 1
ATOM 973 N N . SER A 1 124 ? 8.132 17.136 8.204 1.00 94.75 124 SER A N 1
ATOM 974 C CA . SER A 1 124 ? 6.826 17.804 8.135 1.00 94.75 124 SER A CA 1
ATOM 975 C C . SER A 1 124 ? 5.691 16.809 7.845 1.00 94.75 124 SER A C 1
ATOM 977 O O . SER A 1 124 ? 4.699 16.766 8.573 1.00 94.75 124 SER A O 1
ATOM 979 N N . TYR A 1 125 ? 5.876 15.933 6.853 1.00 96.25 125 TYR A N 1
ATOM 980 C CA . TYR A 1 125 ? 4.897 14.914 6.469 1.00 96.25 125 TYR A CA 1
ATOM 981 C C . TYR A 1 125 ? 4.732 13.822 7.527 1.00 96.25 125 TYR A C 1
ATOM 983 O O . TYR A 1 125 ? 3.618 13.346 7.752 1.00 96.25 125 TYR A O 1
ATOM 991 N N . GLN A 1 126 ? 5.818 13.437 8.201 1.00 97.31 126 GLN A N 1
ATOM 992 C CA . GLN A 1 126 ? 5.768 12.516 9.334 1.00 97.31 126 GLN A CA 1
ATOM 993 C C . GLN A 1 126 ? 4.957 13.105 10.484 1.00 97.31 126 GLN A C 1
ATOM 995 O O . GLN A 1 126 ? 4.060 12.433 10.982 1.00 97.31 126 GLN A O 1
ATOM 1000 N N . ASN A 1 127 ? 5.211 14.359 10.860 1.00 97.00 127 ASN A N 1
ATOM 1001 C CA . ASN A 1 127 ? 4.481 15.027 11.935 1.00 97.00 127 ASN A CA 1
ATOM 1002 C C . ASN A 1 127 ? 2.981 15.105 11.617 1.00 97.00 127 ASN A C 1
ATOM 1004 O O . ASN A 1 127 ? 2.163 14.749 12.461 1.00 97.00 127 ASN A O 1
ATOM 1008 N N . THR A 1 128 ? 2.609 15.465 10.382 1.00 97.31 128 THR A N 1
ATOM 1009 C CA . THR A 1 128 ? 1.202 15.453 9.945 1.00 97.31 128 THR A CA 1
ATOM 1010 C C . THR A 1 128 ? 0.585 14.053 10.017 1.00 97.31 128 THR A C 1
ATOM 1012 O O . THR A 1 128 ? -0.548 13.897 10.474 1.00 97.31 128 THR A O 1
ATOM 1015 N N . LEU A 1 129 ? 1.310 13.013 9.591 1.00 97.88 129 LEU A N 1
ATOM 1016 C CA . LEU A 1 129 ? 0.844 11.628 9.692 1.00 97.88 129 LEU A CA 1
ATOM 1017 C C . LEU A 1 129 ? 0.628 11.214 11.156 1.00 97.88 129 LEU A C 1
ATOM 1019 O O . LEU A 1 129 ? -0.418 10.656 11.484 1.00 97.88 129 LEU A O 1
ATOM 1023 N N . VAL A 1 130 ? 1.594 11.493 12.033 1.00 97.94 130 VAL A N 1
ATOM 1024 C CA . VAL A 1 130 ? 1.545 11.153 13.463 1.00 97.94 130 VAL A CA 1
ATOM 1025 C C . VAL A 1 130 ? 0.407 11.889 14.164 1.00 97.94 130 VAL A C 1
ATOM 1027 O O . VAL A 1 130 ? -0.349 11.269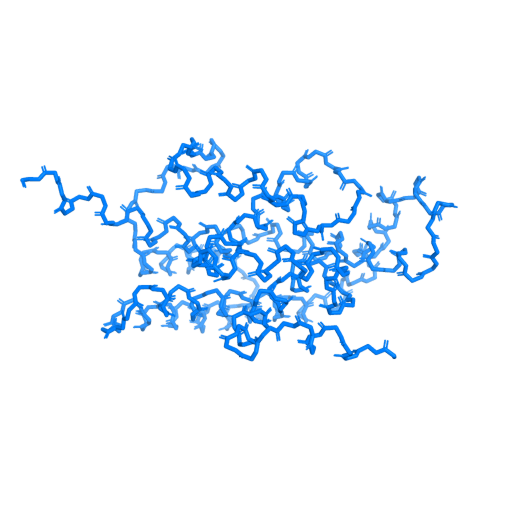 14.915 1.00 97.94 130 VAL A O 1
ATOM 1030 N N . GLU A 1 131 ? 0.241 13.183 13.891 1.00 98.06 131 GLU A N 1
ATOM 1031 C CA . GLU A 1 131 ? -0.847 13.995 14.431 1.00 98.06 131 GLU A CA 1
ATOM 1032 C C . GLU A 1 131 ? -2.208 13.426 14.017 1.00 98.06 131 GLU A C 1
ATOM 1034 O O . GLU A 1 131 ? -3.065 13.183 14.868 1.00 98.06 131 GLU A O 1
ATOM 1039 N N . ASN A 1 132 ? -2.393 13.137 12.727 1.00 98.06 132 ASN A N 1
ATOM 1040 C CA . ASN A 1 132 ? -3.657 12.615 12.217 1.00 98.06 132 ASN A CA 1
ATOM 1041 C C . ASN A 1 132 ? -3.956 11.202 12.730 1.00 98.06 132 ASN A C 1
ATOM 1043 O O . ASN A 1 132 ? -5.088 10.935 13.120 1.00 98.06 132 ASN A O 1
ATOM 1047 N N . LEU A 1 133 ? -2.964 10.307 12.808 1.00 97.31 133 LEU A N 1
ATOM 1048 C CA . LEU A 1 133 ? -3.148 8.981 13.416 1.00 97.31 133 LEU A CA 1
ATOM 1049 C C . LEU A 1 133 ? -3.478 9.077 14.911 1.00 97.31 133 LEU A C 1
ATOM 1051 O O . LEU A 1 133 ? -4.289 8.299 15.415 1.00 97.31 133 LEU A O 1
ATOM 1055 N N . THR A 1 134 ? -2.883 10.041 15.615 1.00 96.75 134 THR A N 1
ATOM 1056 C CA . THR A 1 134 ? -3.165 10.291 17.032 1.00 96.75 134 THR A CA 1
ATOM 1057 C C . THR A 1 134 ? -4.592 10.795 17.225 1.00 96.75 134 THR A C 1
ATOM 1059 O O . THR A 1 134 ? -5.319 10.213 18.029 1.00 96.75 134 THR A O 1
ATOM 1062 N N . LYS A 1 135 ? -5.036 11.789 16.448 1.00 96.94 135 LYS A N 1
ATOM 1063 C CA . LYS A 1 135 ? -6.431 12.266 16.464 1.00 96.94 135 LYS A CA 1
ATOM 1064 C C . LYS A 1 135 ? -7.405 11.134 16.147 1.00 96.94 135 LYS A C 1
ATOM 1066 O O . LYS A 1 135 ? -8.301 10.843 16.933 1.00 96.94 135 LYS A O 1
ATOM 1071 N N . LEU A 1 136 ? -7.142 10.404 15.065 1.00 96.06 136 LEU A N 1
ATOM 1072 C CA . LEU A 1 136 ? -7.957 9.281 14.615 1.00 96.06 136 LEU A CA 1
ATOM 1073 C C . LEU A 1 136 ? -8.051 8.159 15.663 1.00 96.06 136 LEU A C 1
ATOM 1075 O O . LEU A 1 136 ? -9.078 7.490 15.785 1.00 96.06 136 LEU A O 1
ATOM 1079 N N . SER A 1 137 ? -7.003 7.957 16.468 1.00 94.25 137 SER A N 1
ATOM 1080 C CA . SER A 1 137 ? -7.036 6.994 17.572 1.00 94.25 137 SER A CA 1
ATOM 1081 C C . SER A 1 137 ? -8.072 7.356 18.645 1.00 94.25 137 SER A C 1
ATOM 1083 O O . SER A 1 137 ? -8.697 6.448 19.194 1.00 94.25 137 SER A O 1
ATOM 1085 N N . GLN A 1 138 ? -8.314 8.653 18.864 1.00 94.00 138 GLN A N 1
ATOM 1086 C CA . GLN A 1 138 ? -9.217 9.202 19.881 1.00 94.00 138 GLN A CA 1
ATOM 1087 C C . GLN A 1 138 ? -10.664 9.356 19.386 1.00 94.00 138 GLN A C 1
ATOM 1089 O O . GLN A 1 138 ? -11.580 9.446 20.199 1.00 94.00 138 GLN A O 1
ATOM 1094 N N . GLU A 1 139 ? -10.892 9.359 18.069 1.00 94.69 139 GLU A N 1
ATOM 1095 C CA . GLU A 1 139 ? -12.234 9.474 17.488 1.00 94.69 139 GLU A CA 1
ATOM 1096 C C . GLU A 1 139 ? -13.131 8.280 17.856 1.00 94.69 139 GLU A C 1
ATOM 1098 O O . GLU A 1 139 ? -12.720 7.116 17.774 1.00 94.69 139 GLU A O 1
ATOM 1103 N N . ASN A 1 140 ? -14.390 8.563 18.203 1.00 92.81 140 ASN A N 1
ATOM 1104 C CA . ASN A 1 140 ? -15.414 7.549 18.458 1.00 92.81 140 ASN A CA 1
ATOM 1105 C C . ASN A 1 140 ? -16.172 7.194 17.167 1.00 92.81 140 ASN A C 1
ATOM 1107 O O . ASN A 1 140 ? -17.355 7.495 17.024 1.00 92.81 140 ASN A O 1
ATOM 1111 N N . ILE A 1 141 ? -15.459 6.596 16.213 1.00 93.56 141 ILE A N 1
ATOM 1112 C CA . ILE A 1 141 ? -15.998 6.122 14.930 1.00 93.56 141 ILE A CA 1
ATOM 1113 C C . ILE A 1 141 ? -15.821 4.602 14.787 1.00 93.56 141 ILE A C 1
ATOM 1115 O O . ILE A 1 141 ? -14.953 4.028 15.461 1.00 93.56 141 ILE A O 1
ATOM 1119 N N . PRO A 1 142 ? -16.597 3.936 13.907 1.00 91.38 142 PRO A N 1
ATOM 1120 C CA . PRO A 1 142 ? -16.436 2.514 13.622 1.00 91.38 142 PRO A CA 1
ATOM 1121 C C . PRO A 1 142 ? -14.996 2.144 13.249 1.00 91.38 142 PRO A C 1
ATOM 1123 O O . PRO A 1 142 ? -14.293 2.889 12.563 1.00 91.38 142 PRO A O 1
ATOM 1126 N N . ILE A 1 143 ? -14.548 0.961 13.677 1.00 87.94 143 ILE A N 1
ATOM 1127 C CA . ILE A 1 143 ? -13.151 0.542 13.509 1.00 87.94 143 ILE A CA 1
ATOM 1128 C C . ILE A 1 143 ? -12.750 0.389 12.033 1.00 87.94 143 ILE A C 1
ATOM 1130 O O . ILE A 1 143 ? -11.607 0.666 11.673 1.00 87.94 143 ILE A O 1
ATOM 1134 N N . GLN A 1 144 ? -13.694 0.001 11.172 1.00 87.31 144 GLN A N 1
ATOM 1135 C CA . GLN A 1 144 ? -13.504 -0.070 9.724 1.00 87.31 144 GLN A 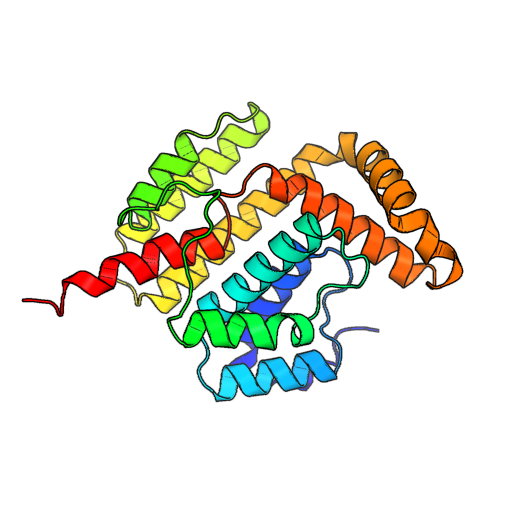CA 1
ATOM 1136 C C . GLN A 1 144 ? -13.235 1.317 9.134 1.00 87.31 144 GLN A C 1
ATOM 1138 O O . GLN A 1 144 ? -12.227 1.493 8.457 1.00 87.31 144 GLN A O 1
ATOM 1143 N N . GLU A 1 145 ? -14.058 2.313 9.470 1.00 91.75 145 GLU A N 1
ATOM 1144 C CA . GLU A 1 145 ? -13.868 3.698 9.022 1.00 91.75 145 GLU A CA 1
ATOM 1145 C C . GLU A 1 145 ? -12.531 4.260 9.530 1.00 91.75 145 GLU A C 1
ATOM 1147 O O . GLU A 1 145 ? -11.771 4.891 8.793 1.00 91.75 145 GLU A O 1
ATOM 1152 N N . LYS A 1 146 ? -12.186 3.950 10.786 1.00 92.75 146 LYS A N 1
ATOM 1153 C CA . LYS A 1 146 ? -10.897 4.313 11.378 1.00 92.75 146 LYS A CA 1
ATOM 1154 C C . LYS A 1 146 ? -9.721 3.709 10.601 1.00 92.75 146 LYS A C 1
ATOM 1156 O O . LYS A 1 146 ? -8.728 4.385 10.345 1.00 92.75 146 LYS A O 1
ATOM 1161 N N . ALA A 1 147 ? -9.823 2.445 10.200 1.00 91.88 147 ALA A N 1
ATOM 1162 C CA . ALA A 1 147 ? -8.798 1.779 9.407 1.00 91.88 147 ALA A CA 1
ATOM 1163 C C . ALA A 1 147 ? -8.652 2.379 8.003 1.00 91.88 147 ALA A C 1
ATOM 1165 O O . ALA A 1 147 ? -7.530 2.568 7.535 1.00 91.88 147 ALA A O 1
ATOM 1166 N N . GLU A 1 148 ? -9.766 2.686 7.343 1.00 92.69 148 GLU A N 1
ATOM 1167 C CA . GLU A 1 148 ? -9.798 3.268 5.999 1.00 92.69 148 GLU A CA 1
ATOM 1168 C C . GLU A 1 148 ? -9.144 4.652 5.980 1.00 92.69 148 GLU A C 1
ATOM 1170 O O . GLU A 1 148 ? -8.213 4.881 5.202 1.00 92.69 148 GLU A O 1
ATOM 1175 N N . LYS A 1 149 ? -9.510 5.526 6.928 1.00 96.00 149 LYS A N 1
ATOM 1176 C CA . LYS A 1 149 ? -8.847 6.825 7.118 1.00 96.00 149 LYS A CA 1
ATOM 1177 C C . LYS A 1 149 ? -7.343 6.660 7.358 1.00 96.00 149 LYS A C 1
ATOM 1179 O O . LYS A 1 149 ? -6.539 7.346 6.728 1.00 96.00 149 LYS A O 1
ATOM 1184 N N . ALA A 1 150 ? -6.936 5.715 8.209 1.00 96.56 150 ALA A N 1
ATOM 1185 C CA . ALA A 1 150 ? -5.522 5.472 8.501 1.00 96.56 150 ALA A CA 1
ATOM 1186 C C . ALA A 1 150 ? -4.726 4.982 7.274 1.00 96.56 150 ALA A C 1
ATOM 1188 O O . ALA A 1 150 ? -3.587 5.405 7.059 1.00 96.56 150 ALA A O 1
ATOM 1189 N N . ILE A 1 151 ? -5.325 4.126 6.440 1.00 95.75 151 ILE A N 1
ATOM 1190 C CA . ILE A 1 151 ? -4.739 3.681 5.167 1.00 95.75 151 ILE A CA 1
ATOM 1191 C C . ILE A 1 151 ? -4.574 4.862 4.207 1.00 95.75 151 ILE A C 1
ATOM 1193 O O . ILE A 1 151 ? -3.513 4.999 3.589 1.00 95.75 151 ILE A O 1
ATOM 1197 N N . GLY A 1 152 ? -5.584 5.732 4.117 1.00 95.75 152 GLY A N 1
ATOM 1198 C CA . GLY A 1 152 ? -5.519 6.971 3.344 1.00 95.75 152 GLY A CA 1
ATOM 1199 C C . GLY A 1 152 ? -4.341 7.851 3.769 1.00 95.75 152 GLY A C 1
ATOM 1200 O O . GLY A 1 152 ? -3.560 8.285 2.923 1.00 95.75 152 GLY A O 1
ATOM 1201 N N . LEU A 1 153 ? -4.130 8.025 5.078 1.00 97.06 153 LEU A N 1
ATOM 1202 C CA . LEU A 1 153 ? -2.995 8.783 5.617 1.00 97.06 153 LEU A CA 1
ATOM 1203 C C . LEU A 1 153 ? -1.637 8.169 5.235 1.00 97.06 153 LEU A C 1
ATOM 1205 O O . LEU A 1 153 ? -0.725 8.894 4.836 1.00 97.06 153 LEU A O 1
ATOM 1209 N N . CYS A 1 154 ? -1.498 6.839 5.298 1.00 96.31 154 CYS A N 1
ATOM 1210 C CA . CYS A 1 154 ? -0.282 6.155 4.839 1.00 96.31 154 CYS A CA 1
ATOM 1211 C C . CYS A 1 154 ? -0.018 6.397 3.345 1.00 96.31 154 CYS A C 1
ATOM 1213 O O . CYS A 1 154 ? 1.124 6.636 2.956 1.00 96.31 154 CYS A O 1
ATOM 1215 N N . ARG A 1 155 ? -1.063 6.355 2.509 1.00 95.31 155 ARG A N 1
ATOM 1216 C CA . ARG A 1 155 ? -0.956 6.635 1.069 1.00 95.31 155 ARG A CA 1
ATOM 1217 C C . ARG A 1 155 ? -0.493 8.069 0.816 1.00 95.31 155 ARG A C 1
ATOM 1219 O O . ARG A 1 155 ? 0.446 8.263 0.052 1.00 95.31 155 ARG A O 1
ATOM 1226 N N . VAL A 1 156 ? -1.098 9.050 1.489 1.00 95.81 156 VAL A N 1
ATOM 1227 C CA . VAL A 1 156 ? -0.701 10.465 1.375 1.00 95.81 156 VAL A CA 1
ATOM 1228 C C . VAL A 1 156 ? 0.767 10.653 1.752 1.00 95.81 156 VAL A C 1
ATOM 1230 O O . VAL A 1 156 ? 1.505 11.281 0.997 1.00 95.81 156 VAL A O 1
ATOM 1233 N N . PHE A 1 157 ? 1.213 10.068 2.868 1.00 96.50 157 PHE A N 1
ATOM 1234 C CA . PHE A 1 157 ? 2.616 10.140 3.277 1.00 96.50 157 PHE A CA 1
ATOM 1235 C C . PHE A 1 157 ? 3.550 9.611 2.186 1.00 96.50 157 PHE A C 1
ATOM 1237 O O . PHE A 1 157 ? 4.487 10.297 1.791 1.00 96.50 157 PHE A O 1
ATOM 1244 N N . HIS A 1 158 ? 3.293 8.414 1.657 1.00 95.75 158 HIS A N 1
ATOM 1245 C CA . HIS A 1 158 ? 4.186 7.828 0.659 1.00 95.75 158 HIS A CA 1
ATOM 1246 C C . HIS A 1 158 ? 4.144 8.530 -0.703 1.00 95.75 158 HIS A C 1
ATOM 1248 O O . HIS A 1 158 ? 5.158 8.515 -1.394 1.00 95.75 158 HIS A O 1
ATOM 1254 N N . GLU A 1 159 ? 3.035 9.160 -1.103 1.00 94.69 159 GLU A N 1
ATOM 1255 C CA . GLU A 1 159 ? 3.050 10.040 -2.284 1.00 94.69 159 GLU A CA 1
ATOM 1256 C C . GLU A 1 159 ? 3.955 11.257 -2.047 1.00 94.69 159 GLU A C 1
ATOM 1258 O O . GLU A 1 159 ? 4.742 11.613 -2.920 1.00 94.69 159 GLU A O 1
ATOM 1263 N N . LYS A 1 160 ? 3.955 11.834 -0.838 1.00 95.75 160 LYS A N 1
ATOM 1264 C CA . LYS A 1 160 ? 4.897 12.908 -0.483 1.00 95.75 160 LYS A CA 1
ATOM 1265 C C . LYS A 1 160 ? 6.348 12.452 -0.447 1.00 95.75 160 LYS A C 1
ATOM 1267 O O . LYS A 1 160 ? 7.222 13.180 -0.910 1.00 95.75 160 LYS A O 1
ATOM 1272 N N . VAL A 1 161 ? 6.609 11.232 0.019 1.00 95.25 161 VAL A N 1
ATOM 1273 C CA . VAL A 1 161 ? 7.938 10.621 -0.104 1.00 95.25 161 VAL A CA 1
ATOM 1274 C C . VAL A 1 161 ? 8.315 10.439 -1.574 1.00 95.25 161 VAL A C 1
ATOM 1276 O O . VAL A 1 161 ? 9.440 10.742 -1.956 1.00 95.25 161 VAL A O 1
ATOM 1279 N N . TRP A 1 162 ? 7.404 9.959 -2.419 1.00 94.75 162 TRP A N 1
ATOM 1280 C CA . TRP A 1 162 ? 7.672 9.793 -3.847 1.00 94.75 162 TRP A CA 1
ATOM 1281 C C . TRP A 1 162 ? 8.045 11.123 -4.519 1.00 94.75 162 TRP A C 1
ATOM 1283 O O . TRP A 1 162 ? 9.055 11.187 -5.225 1.00 94.75 162 TRP A O 1
ATOM 1293 N N . GLU A 1 163 ? 7.279 12.183 -4.248 1.00 94.69 163 GLU A N 1
ATOM 1294 C CA . GLU A 1 163 ? 7.532 13.551 -4.722 1.00 94.69 163 GLU A CA 1
ATOM 1295 C C . GLU A 1 163 ? 8.869 14.106 -4.204 1.00 94.69 163 GLU A C 1
ATOM 1297 O O . GLU A 1 163 ? 9.616 14.724 -4.958 1.00 94.69 163 GLU A O 1
ATOM 1302 N N . SER A 1 164 ? 9.234 13.840 -2.945 1.00 94.94 164 SER A N 1
ATOM 1303 C CA . SER A 1 164 ? 10.503 14.320 -2.378 1.00 94.94 164 SER A CA 1
ATOM 1304 C C . SER A 1 164 ? 11.742 13.631 -2.963 1.00 94.94 164 SER A C 1
ATOM 1306 O O . SER A 1 164 ? 12.861 14.041 -2.668 1.00 94.94 164 SER A O 1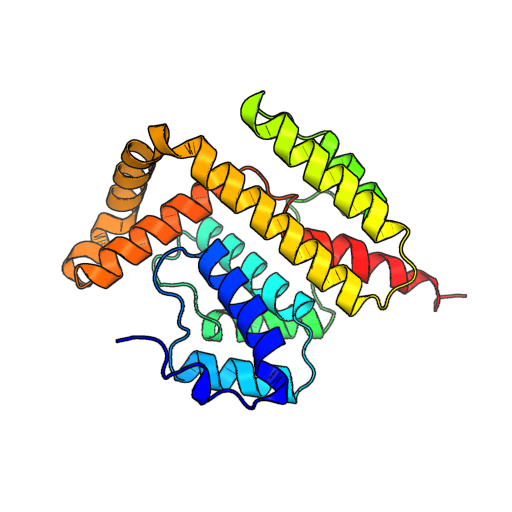
ATOM 1308 N N . HIS A 1 165 ? 11.560 12.554 -3.732 1.00 94.38 165 HIS A N 1
ATOM 1309 C CA . HIS A 1 165 ? 12.636 11.784 -4.355 1.00 94.38 165 HIS A CA 1
ATOM 1310 C C . HIS A 1 165 ? 12.769 12.052 -5.860 1.00 94.38 165 HIS A C 1
ATOM 1312 O O . HIS A 1 165 ? 13.506 11.316 -6.513 1.00 94.38 165 HIS A O 1
ATOM 1318 N N . ILE A 1 166 ? 12.105 13.076 -6.417 1.00 94.38 166 ILE A N 1
ATOM 1319 C CA . ILE A 1 166 ? 12.156 13.402 -7.858 1.00 94.38 166 ILE A CA 1
ATOM 1320 C C . ILE A 1 166 ? 13.595 13.449 -8.390 1.00 94.38 166 ILE A C 1
ATOM 1322 O O . ILE A 1 166 ? 13.890 12.813 -9.401 1.00 94.38 166 ILE A O 1
ATOM 1326 N N . ASP A 1 167 ? 14.517 14.088 -7.668 1.00 94.44 167 ASP A N 1
ATOM 1327 C CA . ASP A 1 167 ? 15.926 14.193 -8.079 1.00 94.44 167 ASP A CA 1
ATOM 1328 C C . ASP A 1 167 ? 16.650 12.834 -8.136 1.00 94.44 167 ASP A C 1
ATOM 1330 O O . ASP A 1 167 ? 17.659 12.676 -8.821 1.00 94.44 167 ASP A O 1
ATOM 1334 N N . GLN A 1 168 ? 16.128 11.824 -7.436 1.00 94.50 168 GLN A N 1
ATOM 1335 C CA . GLN A 1 168 ? 16.648 10.455 -7.418 1.00 94.50 168 GLN A CA 1
ATOM 1336 C C . GLN A 1 168 ? 15.895 9.519 -8.373 1.00 94.50 168 GLN A C 1
ATOM 1338 O O . GLN A 1 168 ? 16.294 8.361 -8.524 1.00 94.50 168 GLN A O 1
ATOM 1343 N N . HIS A 1 169 ? 14.810 9.970 -9.019 1.00 95.75 169 HIS A N 1
ATOM 1344 C CA . HIS A 1 169 ? 13.991 9.106 -9.877 1.00 95.75 169 HIS A CA 1
ATOM 1345 C C . HIS A 1 169 ? 14.801 8.515 -11.027 1.00 95.75 169 HIS A C 1
ATOM 1347 O O . HIS A 1 169 ? 14.620 7.343 -11.337 1.00 95.75 169 HIS A O 1
ATOM 1353 N N . GLU A 1 170 ? 15.728 9.263 -11.620 1.00 97.19 170 GLU A N 1
ATOM 1354 C CA . GLU A 1 170 ? 16.540 8.748 -12.726 1.00 97.19 170 GLU A CA 1
ATOM 1355 C C . GLU A 1 170 ? 17.479 7.613 -12.284 1.00 97.19 170 GLU A C 1
ATOM 1357 O O . GLU A 1 170 ? 17.529 6.558 -12.917 1.00 97.19 170 GLU A O 1
ATOM 1362 N N . ASP A 1 171 ? 18.159 7.766 -11.147 1.00 97.50 171 ASP A N 1
ATOM 1363 C CA . ASP A 1 171 ? 19.006 6.705 -10.588 1.00 97.50 171 ASP A CA 1
ATOM 1364 C C . ASP A 1 171 ? 18.177 5.474 -10.176 1.00 97.50 171 ASP A C 1
ATOM 1366 O O . ASP A 1 171 ? 18.538 4.328 -10.470 1.00 97.50 171 ASP A O 1
ATOM 1370 N N . LEU A 1 172 ? 17.013 5.693 -9.556 1.00 96.31 172 LEU A N 1
ATOM 1371 C CA . LEU A 1 172 ? 16.071 4.622 -9.228 1.00 96.31 172 LEU A CA 1
ATOM 1372 C C . LEU A 1 172 ? 15.573 3.898 -10.484 1.00 96.31 172 LEU A C 1
ATOM 1374 O O . LEU A 1 172 ? 15.481 2.666 -10.469 1.00 96.31 172 LEU A O 1
ATOM 1378 N N . ARG A 1 173 ? 15.300 4.636 -11.568 1.00 97.06 173 ARG A N 1
ATOM 1379 C CA . ARG A 1 173 ? 14.880 4.100 -12.866 1.00 97.06 173 ARG A CA 1
ATOM 1380 C C . ARG A 1 173 ? 15.963 3.211 -13.455 1.00 97.06 173 ARG A C 1
ATOM 1382 O O . ARG A 1 173 ? 15.683 2.052 -13.741 1.00 97.06 173 ARG A O 1
ATOM 1389 N N . VAL A 1 174 ? 17.206 3.686 -13.542 1.00 97.56 174 VAL A N 1
ATOM 1390 C CA . VAL A 1 174 ? 18.346 2.895 -14.044 1.00 97.56 174 VAL A CA 1
ATOM 1391 C C . VAL A 1 174 ? 18.537 1.615 -13.222 1.00 97.56 174 VAL A C 1
ATOM 1393 O O . VAL A 1 174 ? 18.712 0.524 -13.774 1.00 97.56 174 VAL A O 1
ATOM 1396 N N . LYS A 1 175 ? 18.447 1.707 -11.889 1.00 95.88 175 LYS A N 1
ATOM 1397 C CA . LYS A 1 175 ? 18.531 0.539 -10.996 1.00 95.88 175 LYS A CA 1
ATOM 1398 C C . LYS A 1 175 ? 17.379 -0.445 -11.207 1.00 95.88 175 LYS A C 1
ATOM 1400 O O . LYS A 1 175 ? 17.598 -1.652 -11.103 1.00 95.88 175 LYS A O 1
ATOM 1405 N N . ALA A 1 176 ? 16.164 0.043 -11.442 1.00 94.25 176 ALA A N 1
ATOM 1406 C CA . ALA A 1 176 ? 14.989 -0.780 -11.712 1.00 94.25 176 ALA A CA 1
ATOM 1407 C C . ALA A 1 176 ? 15.061 -1.450 -13.095 1.00 94.25 176 ALA A C 1
ATOM 1409 O O . ALA A 1 176 ? 14.822 -2.651 -13.198 1.00 94.25 176 ALA A O 1
ATOM 1410 N N . GLU A 1 177 ? 15.475 -0.725 -14.135 1.00 95.56 177 GLU A N 1
ATOM 1411 C CA . GLU A 1 177 ? 15.684 -1.270 -15.482 1.00 95.56 177 GLU A CA 1
ATOM 1412 C C . GLU A 1 177 ? 16.713 -2.400 -15.466 1.00 95.56 177 GLU A C 1
ATOM 1414 O O . GLU A 1 177 ? 16.426 -3.498 -15.939 1.00 95.56 177 GLU A O 1
ATOM 1419 N N . LYS A 1 178 ? 17.859 -2.192 -14.806 1.00 95.12 178 LYS A N 1
ATOM 1420 C CA . LYS A 1 178 ? 18.892 -3.226 -14.648 1.00 95.12 178 LYS A CA 1
ATOM 1421 C C . LYS A 1 178 ? 18.374 -4.485 -13.944 1.00 95.12 178 LYS A C 1
ATOM 1423 O O . LYS A 1 178 ? 18.774 -5.598 -14.278 1.00 95.12 178 LYS A O 1
ATOM 1428 N N . GLU A 1 179 ? 17.502 -4.326 -12.953 1.00 92.62 179 GLU A N 1
ATOM 1429 C CA . GLU A 1 179 ? 16.895 -5.445 -12.226 1.00 92.62 179 GLU A CA 1
ATOM 1430 C C . GLU A 1 179 ? 15.904 -6.241 -13.091 1.00 92.62 179 GLU A C 1
ATOM 1432 O O . GLU A 1 179 ? 15.780 -7.464 -12.942 1.00 92.62 179 GLU A O 1
ATOM 1437 N N . LEU A 1 180 ? 15.228 -5.551 -14.010 1.00 92.25 180 LEU A N 1
ATOM 1438 C CA . LEU A 1 180 ? 14.202 -6.095 -14.893 1.00 92.25 180 LEU A CA 1
ATOM 1439 C C . LEU A 1 180 ? 14.722 -6.488 -16.283 1.00 92.25 180 LEU A C 1
ATOM 1441 O O . LEU A 1 180 ? 13.961 -7.088 -17.035 1.00 92.25 180 LEU A O 1
ATOM 1445 N N . GLU A 1 181 ? 15.989 -6.220 -16.615 1.00 93.81 181 GLU A N 1
ATOM 1446 C CA . GLU A 1 181 ? 16.576 -6.325 -17.965 1.00 93.81 181 GLU A CA 1
ATOM 1447 C C . GLU A 1 181 ? 16.193 -7.616 -18.708 1.00 93.81 181 GLU A C 1
ATOM 1449 O O . GLU A 1 181 ? 15.751 -7.582 -19.853 1.00 93.81 181 GLU A O 1
ATOM 1454 N N . SER A 1 182 ? 16.237 -8.764 -18.020 1.00 92.25 182 SER A N 1
ATOM 1455 C CA . SER A 1 182 ? 15.866 -10.076 -18.584 1.00 92.25 182 SER A CA 1
ATOM 1456 C C . SER A 1 182 ? 14.434 -10.170 -19.136 1.00 92.25 182 SER A C 1
ATOM 1458 O O . SER A 1 182 ? 14.133 -11.076 -19.906 1.00 92.25 182 SER A O 1
ATOM 1460 N N . LEU A 1 183 ? 13.535 -9.282 -18.708 1.00 89.88 183 LEU A N 1
ATOM 1461 C CA . LEU A 1 183 ? 12.135 -9.251 -19.124 1.00 89.88 183 LEU A CA 1
ATOM 1462 C C . LEU A 1 183 ? 11.858 -8.236 -20.225 1.00 89.88 183 LEU A C 1
ATOM 1464 O O . LEU A 1 183 ? 10.791 -8.297 -20.831 1.00 89.88 183 LEU A O 1
ATOM 1468 N N . ARG A 1 184 ? 12.791 -7.321 -20.500 1.00 91.62 184 ARG A N 1
ATOM 1469 C CA . ARG A 1 184 ? 12.618 -6.273 -21.508 1.00 91.62 184 ARG A CA 1
ATOM 1470 C C . ARG A 1 184 ? 12.192 -6.820 -22.879 1.00 91.62 184 ARG A C 1
ATOM 1472 O O . ARG A 1 184 ? 11.268 -6.248 -23.449 1.00 91.62 184 ARG A O 1
ATOM 1479 N N . PRO A 1 185 ? 12.749 -7.939 -23.393 1.00 94.25 185 PRO A N 1
ATOM 1480 C CA . PRO A 1 185 ? 12.333 -8.489 -24.688 1.00 94.25 185 PRO A CA 1
ATOM 1481 C C . PRO A 1 185 ? 10.914 -9.076 -24.696 1.00 94.25 185 PRO A C 1
ATOM 1483 O O . PRO A 1 185 ? 10.341 -9.283 -25.760 1.00 94.25 185 PRO A O 1
ATOM 1486 N N . LEU A 1 186 ? 10.357 -9.380 -23.520 1.00 91.31 186 LEU A N 1
ATOM 1487 C CA . LEU A 1 186 ? 9.064 -10.051 -23.359 1.00 91.31 186 LEU A CA 1
ATOM 1488 C C . LEU A 1 186 ? 7.906 -9.065 -23.154 1.00 91.31 186 LEU A C 1
ATOM 1490 O O . LEU A 1 186 ? 6.749 -9.479 -23.085 1.00 91.31 186 LEU A O 1
ATOM 1494 N N . LEU A 1 187 ? 8.203 -7.773 -23.002 1.00 88.00 187 LEU A N 1
ATOM 1495 C CA . LEU A 1 187 ? 7.247 -6.759 -22.575 1.00 88.00 187 LEU A CA 1
ATOM 1496 C C . LEU A 1 187 ? 7.146 -5.639 -23.607 1.00 88.00 187 LEU A C 1
ATOM 1498 O O . LEU A 1 187 ? 8.144 -5.089 -24.062 1.00 88.00 187 LEU A O 1
ATOM 1502 N N . GLY A 1 188 ? 5.915 -5.235 -23.928 1.00 89.88 188 GLY A N 1
ATOM 1503 C CA . GLY A 1 188 ? 5.688 -3.997 -24.676 1.00 89.88 188 GLY A CA 1
ATOM 1504 C C . GLY A 1 188 ? 6.104 -2.762 -23.865 1.00 89.88 188 GLY A C 1
ATOM 1505 O O . GLY A 1 188 ? 6.062 -2.775 -22.634 1.00 89.88 188 GLY A O 1
ATOM 1506 N N . MET A 1 189 ? 6.432 -1.660 -24.549 1.00 90.56 189 MET A N 1
ATOM 1507 C CA . MET A 1 189 ? 6.966 -0.428 -23.933 1.00 90.56 189 MET A CA 1
ATOM 1508 C C . MET A 1 189 ? 6.108 0.146 -22.798 1.00 90.56 189 MET A C 1
ATOM 1510 O O . MET A 1 189 ? 6.636 0.713 -21.843 1.00 90.56 189 MET A O 1
ATOM 1514 N N . GLN A 1 190 ? 4.782 0.018 -22.877 1.00 88.31 190 GLN A N 1
ATOM 1515 C CA . GLN A 1 190 ? 3.902 0.447 -21.791 1.00 88.31 190 GLN A CA 1
ATOM 1516 C C . GLN A 1 190 ? 4.084 -0.419 -20.537 1.00 88.31 190 GLN A C 1
ATOM 1518 O O . GLN A 1 190 ? 4.355 0.117 -19.468 1.00 88.31 190 GLN A O 1
ATOM 1523 N N . HIS A 1 191 ? 4.006 -1.743 -20.680 1.00 86.62 191 HIS A N 1
ATOM 1524 C CA . HIS A 1 191 ? 4.193 -2.678 -19.569 1.00 86.62 191 HIS A CA 1
ATOM 1525 C C . HIS A 1 191 ? 5.593 -2.572 -18.959 1.00 86.62 191 HIS A C 1
ATOM 1527 O O . HIS A 1 191 ? 5.733 -2.670 -17.745 1.00 86.62 191 HIS A O 1
ATOM 1533 N N . TRP A 1 192 ? 6.612 -2.323 -19.788 1.00 90.75 192 TRP A N 1
ATOM 1534 C CA . TRP A 1 192 ? 7.971 -2.063 -19.321 1.00 90.75 192 TRP A CA 1
ATOM 1535 C C . TRP A 1 192 ? 8.032 -0.851 -18.384 1.00 90.75 192 TRP A C 1
ATOM 1537 O O . TRP A 1 192 ? 8.478 -0.988 -17.248 1.00 90.75 192 TRP A O 1
ATOM 1547 N N . ARG A 1 193 ? 7.524 0.312 -18.822 1.00 91.25 193 ARG A N 1
ATOM 1548 C CA . ARG A 1 193 ? 7.506 1.541 -18.005 1.00 91.25 193 ARG A CA 1
ATOM 1549 C C . ARG A 1 193 ? 6.794 1.334 -16.674 1.00 91.25 193 ARG A C 1
ATOM 1551 O O . ARG A 1 193 ? 7.305 1.719 -15.631 1.00 91.25 193 ARG A O 1
ATOM 1558 N N . GLU A 1 194 ? 5.641 0.683 -16.718 1.00 89.31 194 GLU A N 1
ATOM 1559 C CA . GLU A 1 194 ? 4.839 0.422 -15.529 1.00 89.31 194 GLU A CA 1
ATOM 1560 C C . GLU A 1 194 ? 5.523 -0.550 -14.550 1.00 89.31 194 GLU A C 1
ATOM 1562 O O . GLU A 1 194 ? 5.392 -0.399 -13.339 1.00 89.31 194 GLU A O 1
ATOM 1567 N N . MET A 1 195 ? 6.270 -1.540 -15.046 1.00 89.25 195 MET A N 1
ATOM 1568 C CA . MET A 1 195 ? 7.051 -2.442 -14.195 1.00 89.25 195 MET A CA 1
ATOM 1569 C C . MET A 1 195 ? 8.273 -1.767 -13.575 1.00 89.25 195 MET A C 1
ATOM 1571 O O . MET A 1 195 ? 8.599 -2.032 -12.419 1.00 89.25 195 MET A O 1
ATOM 1575 N N . VAL A 1 196 ? 8.944 -0.900 -14.334 1.00 92.69 196 VAL A N 1
ATOM 1576 C CA . VAL A 1 196 ? 10.053 -0.089 -13.826 1.00 92.69 196 VAL A CA 1
ATOM 1577 C C . VAL A 1 196 ? 9.557 0.808 -12.690 1.00 92.69 196 VAL A C 1
ATOM 1579 O O . VAL A 1 196 ? 10.156 0.801 -11.616 1.00 92.69 196 VAL A O 1
ATOM 1582 N N . GLU A 1 197 ? 8.421 1.489 -12.870 1.00 92.44 197 GLU A N 1
ATOM 1583 C CA . GLU A 1 197 ? 7.811 2.314 -11.820 1.00 92.44 197 GLU A CA 1
ATOM 1584 C C . GLU A 1 197 ? 7.414 1.490 -10.579 1.00 92.44 197 GLU A C 1
ATOM 1586 O O . GLU A 1 197 ? 7.689 1.922 -9.459 1.00 92.44 197 GLU A O 1
ATOM 1591 N N . GLU A 1 198 ? 6.850 0.284 -10.756 1.00 91.81 198 GLU A N 1
ATOM 1592 C CA . GLU A 1 198 ? 6.527 -0.638 -9.647 1.00 91.81 198 GLU A CA 1
ATOM 1593 C C . GLU A 1 198 ? 7.763 -0.908 -8.780 1.00 91.81 198 GLU A C 1
ATOM 1595 O O . GLU A 1 198 ? 7.705 -0.779 -7.557 1.00 91.81 198 GLU A O 1
ATOM 1600 N N . VAL A 1 199 ? 8.907 -1.214 -9.400 1.00 91.88 199 VAL A N 1
ATOM 1601 C CA . VAL A 1 199 ? 10.163 -1.469 -8.677 1.00 91.88 199 VAL A CA 1
ATOM 1602 C C . VAL A 1 199 ? 10.700 -0.203 -8.004 1.00 91.88 199 VAL A C 1
ATOM 1604 O O . VAL A 1 199 ? 11.200 -0.275 -6.880 1.00 91.88 199 VAL A O 1
ATOM 1607 N N . MET A 1 200 ? 10.599 0.960 -8.652 1.00 94.38 200 MET A N 1
ATOM 1608 C CA . MET A 1 200 ? 11.037 2.235 -8.069 1.00 94.38 200 MET A CA 1
ATOM 1609 C C . MET A 1 200 ? 10.229 2.586 -6.813 1.00 94.38 200 MET A C 1
ATOM 1611 O O . MET A 1 200 ? 10.809 2.870 -5.761 1.00 94.38 200 MET A O 1
ATOM 1615 N N . ARG A 1 201 ? 8.895 2.518 -6.898 1.00 93.31 201 ARG A N 1
ATOM 1616 C CA . ARG A 1 201 ? 7.995 2.786 -5.767 1.00 93.31 201 ARG A CA 1
ATOM 1617 C C . ARG A 1 201 ? 8.182 1.770 -4.650 1.00 93.31 201 ARG A C 1
ATOM 1619 O O . ARG A 1 201 ? 8.237 2.156 -3.483 1.00 93.31 201 ARG A O 1
ATOM 1626 N N . ASP A 1 202 ? 8.353 0.491 -4.983 1.00 91.69 202 ASP A N 1
ATOM 1627 C CA . ASP A 1 202 ? 8.608 -0.550 -3.988 1.00 91.69 202 ASP A CA 1
ATOM 1628 C C . ASP A 1 202 ? 9.922 -0.307 -3.224 1.00 91.69 202 ASP A C 1
ATOM 1630 O O . ASP A 1 202 ? 9.951 -0.450 -1.997 1.00 91.69 202 ASP A O 1
ATOM 1634 N N . LYS A 1 203 ? 10.984 0.142 -3.914 1.00 92.50 203 LYS A N 1
ATOM 1635 C CA . LYS A 1 203 ? 12.267 0.515 -3.291 1.00 92.50 203 LYS A CA 1
ATOM 1636 C C . LYS A 1 203 ? 12.111 1.660 -2.299 1.00 92.50 203 LYS A C 1
ATOM 1638 O O . LYS A 1 203 ? 12.605 1.541 -1.179 1.00 92.50 203 LYS A O 1
ATOM 1643 N N . ILE A 1 204 ? 11.398 2.723 -2.662 1.00 93.81 204 ILE A N 1
ATOM 1644 C CA . ILE A 1 204 ? 11.135 3.850 -1.755 1.00 93.81 204 ILE A CA 1
ATOM 1645 C C . ILE A 1 204 ? 10.292 3.396 -0.558 1.00 93.81 204 ILE A C 1
ATOM 1647 O O . ILE A 1 204 ? 10.701 3.563 0.590 1.00 93.81 204 ILE A O 1
ATOM 1651 N N . ARG A 1 205 ? 9.163 2.723 -0.801 1.00 92.94 205 ARG A N 1
ATOM 1652 C CA . ARG A 1 205 ? 8.265 2.241 0.260 1.00 92.94 205 ARG A CA 1
ATOM 1653 C C . ARG A 1 205 ? 8.957 1.301 1.241 1.00 92.94 205 ARG A C 1
ATOM 1655 O O . ARG A 1 205 ? 8.620 1.286 2.422 1.00 92.94 205 ARG A O 1
ATOM 1662 N N . SER A 1 206 ? 9.915 0.502 0.766 1.00 91.69 206 SER A N 1
ATOM 1663 C CA . SER A 1 206 ? 10.655 -0.442 1.608 1.00 91.69 206 SER A CA 1
ATOM 1664 C C . SER A 1 206 ? 11.435 0.214 2.750 1.00 91.69 206 SER A C 1
ATOM 1666 O O . SER A 1 206 ? 11.714 -0.461 3.739 1.00 91.69 206 SER A O 1
ATOM 1668 N N . GLN A 1 207 ? 11.731 1.512 2.640 1.00 93.38 207 GLN A N 1
ATOM 1669 C CA . GLN A 1 207 ? 12.443 2.286 3.656 1.00 93.38 207 GLN A CA 1
ATOM 1670 C C . GLN A 1 207 ? 11.557 2.625 4.866 1.00 93.38 207 GLN A C 1
ATOM 1672 O O . GLN A 1 207 ? 12.075 2.881 5.950 1.00 93.38 207 GLN A O 1
ATOM 1677 N N . TYR A 1 208 ? 10.227 2.555 4.718 1.00 94.31 208 TYR A N 1
ATOM 1678 C CA . TYR A 1 208 ? 9.255 2.947 5.747 1.00 94.31 208 TYR A CA 1
ATOM 1679 C C . TYR A 1 208 ? 8.254 1.818 6.059 1.00 94.31 208 TYR A C 1
ATOM 1681 O O . TYR A 1 208 ? 7.043 1.992 5.903 1.00 94.31 208 TYR A O 1
ATOM 1689 N N . PRO A 1 209 ? 8.712 0.639 6.522 1.00 92.50 209 PRO A N 1
ATOM 1690 C CA . PRO A 1 209 ? 7.853 -0.537 6.705 1.00 92.50 209 PRO A CA 1
ATOM 1691 C C . PRO A 1 209 ? 6.738 -0.335 7.746 1.00 92.50 209 PRO A C 1
ATOM 1693 O O . PRO 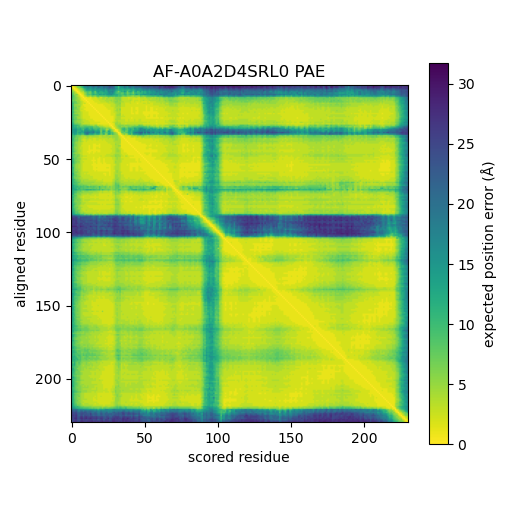A 1 209 ? 5.690 -0.982 7.671 1.00 92.50 209 PRO A O 1
ATOM 1696 N N . LEU A 1 210 ? 6.941 0.575 8.707 1.00 93.69 210 LEU A N 1
ATOM 1697 C CA . LEU A 1 210 ? 5.943 0.912 9.725 1.00 93.69 210 LEU A CA 1
ATOM 1698 C C . LEU A 1 210 ? 4.762 1.714 9.166 1.00 93.69 210 LEU A C 1
ATOM 1700 O O . LEU A 1 210 ? 3.687 1.670 9.756 1.00 93.69 210 LEU A O 1
ATOM 1704 N N . ILE A 1 211 ? 4.920 2.370 8.018 1.00 95.44 211 ILE A N 1
ATOM 1705 C CA . ILE A 1 211 ? 3.872 3.160 7.372 1.00 95.44 211 ILE A CA 1
ATOM 1706 C C . ILE A 1 211 ? 3.258 2.283 6.278 1.00 95.44 211 ILE A C 1
ATOM 1708 O O . ILE A 1 211 ? 3.664 2.312 5.121 1.00 95.44 211 ILE A O 1
ATOM 1712 N N . SER A 1 212 ? 2.345 1.392 6.654 1.00 95.31 212 SER A N 1
ATOM 1713 C CA . SER A 1 212 ? 1.767 0.395 5.743 1.00 95.31 212 SER A CA 1
ATOM 1714 C C . SER A 1 212 ? 0.387 -0.057 6.224 1.00 95.31 212 SER A C 1
ATOM 1716 O O . SER A 1 212 ? 0.097 0.003 7.422 1.00 95.31 212 SER A O 1
ATOM 1718 N N . ALA A 1 213 ? -0.463 -0.555 5.319 1.00 94.94 213 ALA A N 1
ATOM 1719 C CA . ALA A 1 213 ? -1.754 -1.133 5.695 1.00 94.94 213 ALA A CA 1
ATOM 1720 C C . ALA A 1 213 ? -1.561 -2.349 6.613 1.00 94.94 213 ALA A C 1
ATOM 1722 O O . ALA A 1 213 ? -2.345 -2.566 7.535 1.00 94.94 213 ALA A O 1
ATOM 1723 N N . GLN A 1 214 ? -0.464 -3.094 6.439 1.00 93.62 214 GLN A N 1
ATOM 1724 C CA . GLN A 1 214 ? -0.086 -4.156 7.370 1.00 93.62 214 GLN A CA 1
ATOM 1725 C C . GLN A 1 214 ? 0.128 -3.652 8.806 1.00 93.62 214 GLN A C 1
ATOM 1727 O O . GLN A 1 214 ? -0.284 -4.324 9.758 1.00 93.62 214 GLN A O 1
ATOM 1732 N N . SER A 1 215 ? 0.784 -2.508 8.983 1.00 93.44 215 SER A N 1
ATOM 1733 C CA . SER A 1 215 ? 0.976 -1.916 10.308 1.00 93.44 215 SER A CA 1
ATOM 1734 C C . SER A 1 215 ? -0.342 -1.438 10.906 1.00 93.44 215 SER A C 1
ATOM 1736 O O . SER A 1 215 ? -0.586 -1.708 12.081 1.00 93.44 215 SER A O 1
ATOM 1738 N N . ILE A 1 216 ? -1.225 -0.836 10.097 1.00 94.69 216 ILE A N 1
ATOM 1739 C CA . ILE A 1 216 ? -2.591 -0.476 10.517 1.00 94.69 216 ILE A CA 1
ATOM 1740 C C . ILE A 1 216 ? -3.361 -1.722 10.975 1.00 94.69 216 ILE A C 1
ATOM 1742 O O . ILE A 1 216 ? -3.936 -1.730 12.061 1.00 94.69 216 ILE A O 1
ATOM 1746 N N . TRP A 1 217 ? -3.310 -2.813 10.201 1.00 92.06 217 TRP A N 1
ATOM 1747 C CA . TRP A 1 217 ? -3.945 -4.085 10.558 1.00 92.06 217 TRP A CA 1
ATOM 1748 C C . TRP A 1 217 ? -3.473 -4.596 11.913 1.00 92.06 217 TRP A C 1
ATOM 1750 O O . TRP A 1 217 ? -4.287 -5.026 12.728 1.00 92.06 217 TRP A O 1
ATOM 1760 N N . ASN A 1 218 ? -2.161 -4.570 12.150 1.00 90.25 218 ASN A N 1
ATOM 1761 C CA . ASN A 1 218 ? -1.583 -5.031 13.407 1.00 90.25 218 ASN A CA 1
ATOM 1762 C C . ASN A 1 218 ? -1.986 -4.126 14.575 1.00 90.25 218 ASN A C 1
ATOM 1764 O O . ASN A 1 218 ? -2.290 -4.632 15.648 1.00 90.25 218 ASN A O 1
ATOM 1768 N N . ALA A 1 219 ? -2.014 -2.811 14.364 1.00 90.12 219 ALA A N 1
ATOM 1769 C CA . ALA A 1 219 ? -2.407 -1.847 15.382 1.00 90.12 219 ALA A CA 1
ATOM 1770 C C . ALA A 1 219 ? -3.875 -2.010 15.809 1.00 90.12 219 ALA A C 1
ATOM 1772 O O . ALA A 1 219 ? -4.169 -1.890 16.992 1.00 90.12 219 ALA A O 1
ATOM 1773 N N . ILE A 1 220 ? -4.768 -2.307 14.861 1.00 88.06 220 ILE A N 1
ATOM 1774 C CA . ILE A 1 220 ? -6.220 -2.370 15.078 1.00 88.06 220 ILE A CA 1
ATOM 1775 C C . ILE A 1 220 ? -6.708 -3.763 15.503 1.00 88.06 220 ILE A C 1
ATOM 1777 O O . ILE A 1 220 ? -7.473 -3.892 16.448 1.00 88.06 220 ILE A O 1
ATOM 1781 N N . ASN A 1 221 ? -6.285 -4.833 14.827 1.00 81.06 221 ASN A N 1
ATOM 1782 C CA . ASN A 1 221 ? -6.868 -6.164 15.060 1.00 81.06 221 ASN A CA 1
ATOM 1783 C C . ASN A 1 221 ? -6.190 -6.946 16.189 1.00 81.06 221 ASN A C 1
ATOM 1785 O O . ASN A 1 221 ? -6.699 -7.986 16.608 1.00 81.06 221 ASN A O 1
ATOM 1789 N N . LEU A 1 222 ? -5.026 -6.499 16.666 1.00 65.62 222 LEU A N 1
ATOM 1790 C CA . LEU A 1 222 ? -4.412 -7.105 17.844 1.00 65.62 222 LEU A CA 1
ATOM 1791 C C . LEU A 1 222 ? -4.993 -6.522 19.138 1.00 65.62 222 LEU A C 1
ATOM 1793 O O . LEU A 1 222 ? -4.992 -7.233 20.132 1.00 65.62 222 LEU A O 1
ATOM 1797 N N . SER A 1 223 ? -5.547 -5.304 19.154 1.00 53.31 223 SER A N 1
ATOM 1798 C CA . SER A 1 223 ? -6.125 -4.702 20.371 1.00 53.31 223 SER A CA 1
ATOM 1799 C C . SER A 1 223 ? -7.448 -5.326 20.844 1.00 53.31 223 SER A C 1
ATOM 1801 O O . SER A 1 223 ? -7.781 -5.180 22.014 1.00 53.31 223 SER A O 1
ATOM 1803 N N . ASP A 1 224 ? -8.182 -6.050 19.991 1.00 46.75 224 ASP A N 1
ATOM 1804 C CA . ASP A 1 224 ? -9.530 -6.555 20.323 1.00 46.75 224 ASP A CA 1
ATOM 1805 C C . ASP A 1 224 ? -9.572 -7.959 20.958 1.00 46.75 224 ASP A C 1
ATOM 1807 O O . ASP A 1 224 ? -10.599 -8.357 21.506 1.00 46.75 224 ASP A O 1
ATOM 1811 N N . ASN A 1 225 ? -8.478 -8.729 20.938 1.00 45.91 225 ASN A N 1
ATOM 1812 C CA . ASN A 1 225 ? -8.496 -10.121 21.424 1.00 45.91 225 ASN A CA 1
ATOM 1813 C C . ASN A 1 225 ? -8.506 -10.268 22.961 1.00 45.91 225 ASN A C 1
ATOM 1815 O O . ASN A 1 225 ? -8.700 -11.378 23.454 1.00 45.91 225 ASN A O 1
ATOM 1819 N N . GLU A 1 226 ? -8.338 -9.188 23.728 1.00 44.06 226 GLU A N 1
ATOM 1820 C CA . GLU A 1 226 ? -8.348 -9.252 25.201 1.00 44.06 226 GLU A CA 1
ATOM 1821 C C . GLU A 1 226 ? -9.734 -9.012 25.819 1.00 44.06 226 GLU A C 1
ATOM 1823 O O . GLU A 1 226 ? -9.967 -9.403 26.958 1.00 44.06 226 GLU A O 1
ATOM 1828 N N . LYS A 1 227 ? -10.709 -8.474 25.071 1.00 43.41 227 LYS A N 1
ATOM 1829 C CA . LYS A 1 227 ? -12.064 -8.234 25.608 1.00 43.41 227 LYS A CA 1
ATOM 1830 C C . LYS A 1 227 ? -12.953 -9.482 25.674 1.00 43.41 227 LYS A C 1
ATOM 1832 O O . LYS A 1 227 ? -14.107 -9.365 26.066 1.00 43.41 227 LYS A O 1
ATOM 1837 N N . HIS A 1 228 ? -12.479 -10.649 25.236 1.00 41.28 228 HIS A N 1
ATOM 1838 C CA . HIS A 1 228 ? -13.245 -11.910 25.238 1.00 41.28 228 HIS A CA 1
ATOM 1839 C C . HIS A 1 228 ? -12.510 -13.050 25.969 1.00 41.28 228 HIS A C 1
ATOM 1841 O O . HIS A 1 228 ? -12.832 -14.217 25.766 1.00 41.28 228 HIS A O 1
ATOM 1847 N N . SER A 1 229 ? -11.511 -12.719 26.797 1.00 36.25 229 SER A N 1
ATOM 1848 C CA . SER A 1 229 ? -10.757 -13.697 27.601 1.00 36.25 229 SER A CA 1
ATOM 1849 C C . SER A 1 229 ? -10.903 -13.486 29.117 1.00 36.25 229 SER A C 1
ATOM 1851 O O . SER A 1 229 ? -10.031 -13.916 29.868 1.00 36.25 229 SER A O 1
ATOM 1853 N N . VAL A 1 230 ? -11.985 -12.842 29.569 1.00 34.97 230 VAL A N 1
ATOM 1854 C CA . 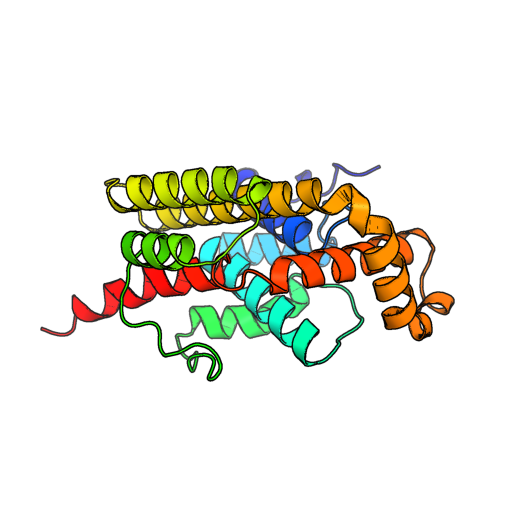VAL A 1 230 ? -12.363 -12.757 30.992 1.00 34.97 230 VAL A CA 1
ATOM 1855 C C . VAL A 1 230 ? -13.803 -13.207 31.152 1.00 34.97 230 VAL A C 1
ATOM 1857 O O . VAL A 1 230 ? -14.644 -12.701 30.375 1.00 34.97 230 VAL A O 1
#